Protein AF-0000000087730810 (afdb_homodimer)

Nearest PDB structures (foldseek):
  4mym-assembly1_A-2  TM=6.585E-01  e=8.621E-09  Nocardioides sp. JS614
  1kll-assembly1_A-2  TM=6.904E-01  e=6.284E-07  Streptomyces lavendulae
  3e5d-assembly1_A-2  TM=7.302E-01  e=1.619E-06  Listeria monocytogenes serotype 4b str. F2365
  2a4x-assembly1_B  TM=6.774E-01  e=1.520E-06  Streptomyces caespitosus
  1kmz-assembly1_A  TM=4.015E-01  e=4.169E-06  Streptomyces lavendulae

Structure (mmCIF, N/CA/C/O backbone):
data_AF-0000000087730810-model_v1
#
loop_
_entity.id
_entity.type
_entity.pdbx_description
1 polymer 'VOC domain-containing protein'
#
loop_
_atom_site.group_PDB
_atom_site.id
_atom_site.type_symbol
_atom_site.label_atom_id
_atom_site.label_alt_id
_atom_site.label_comp_id
_atom_site.label_asym_id
_atom_site.label_entity_id
_atom_site.label_seq_id
_atom_site.pdbx_PDB_ins_code
_atom_site.Cartn_x
_atom_site.Cartn_y
_atom_site.Cartn_z
_atom_site.occupancy
_atom_site.B_iso_or_equiv
_atom_site.auth_seq_id
_atom_site.auth_comp_id
_atom_site.auth_asym_id
_atom_site.auth_atom_id
_atom_site.pdbx_PDB_model_num
ATOM 1 N N . MET A 1 1 ? 0.773 16.766 21.594 1 48.16 1 MET A N 1
ATOM 2 C CA . MET A 1 1 ? 0 15.562 21.312 1 48.16 1 MET A CA 1
ATOM 3 C C . MET A 1 1 ? 0.519 14.859 20.062 1 48.16 1 MET A C 1
ATOM 5 O O . MET A 1 1 ? 1.065 15.508 19.172 1 48.16 1 MET A O 1
ATOM 9 N N . ALA A 1 2 ? 0.623 13.555 20.141 1 61.09 2 ALA A N 1
ATOM 10 C CA . ALA A 1 2 ? 1.16 12.852 18.969 1 61.09 2 ALA A CA 1
ATOM 11 C C . ALA A 1 2 ? 0.31 13.109 17.734 1 61.09 2 ALA A C 1
ATOM 13 O O . ALA A 1 2 ? -0.906 13.281 17.828 1 61.09 2 ALA A O 1
ATOM 14 N N . ALA A 1 3 ? 0.982 13.297 16.609 1 82.75 3 ALA A N 1
ATOM 15 C CA . ALA A 1 3 ? 0.266 13.523 15.359 1 82.75 3 ALA A CA 1
ATOM 16 C C . ALA A 1 3 ? -0.73 12.398 15.086 1 82.75 3 ALA A C 1
ATOM 18 O O . ALA A 1 3 ? -0.439 11.227 15.344 1 82.75 3 ALA A O 1
ATOM 19 N N . PRO A 1 4 ? -1.957 12.742 14.828 1 91.56 4 PRO A N 1
ATOM 20 C CA . PRO A 1 4 ? -3 11.742 14.57 1 91.56 4 PRO A CA 1
ATOM 21 C C . PRO A 1 4 ? -2.51 10.586 13.711 1 91.56 4 PRO A C 1
ATOM 23 O O . PRO A 1 4 ? -2.928 9.445 13.906 1 91.56 4 PRO A O 1
ATOM 26 N N . ILE A 1 5 ? -1.555 10.844 12.891 1 96.31 5 ILE A N 1
ATOM 27 C CA . ILE A 1 5 ? -1.086 9.836 11.945 1 96.31 5 ILE A CA 1
ATOM 28 C C . ILE A 1 5 ? -0.312 8.75 12.695 1 96.31 5 ILE A C 1
ATOM 30 O O . ILE A 1 5 ? -0.162 7.633 12.203 1 96.31 5 ILE A O 1
ATOM 34 N N . GLY A 1 6 ? 0.117 9.023 13.883 1 95 6 GLY A N 1
ATOM 35 C CA . GLY A 1 6 ? 0.803 8.039 14.711 1 95 6 GLY A CA 1
ATOM 36 C C . GLY A 1 6 ? -0.078 6.871 15.102 1 95 6 GLY A C 1
ATOM 37 O O . GLY A 1 6 ? 0.42 5.832 15.539 1 95 6 GLY A O 1
ATOM 38 N N . SER A 1 7 ? -1.352 6.977 14.969 1 94.88 7 SER A N 1
ATOM 39 C CA . SER A 1 7 ? -2.293 5.918 15.328 1 94.88 7 SER A CA 1
ATOM 40 C C . SER A 1 7 ? -2.506 4.949 14.172 1 94.88 7 SER A C 1
ATOM 42 O O . SER A 1 7 ? -3.291 4.004 14.281 1 94.88 7 SER A O 1
ATOM 44 N N . ALA A 1 8 ? -1.841 5.195 12.992 1 97 8 ALA A N 1
ATOM 45 C CA . ALA A 1 8 ? -2.014 4.324 11.836 1 97 8 ALA A CA 1
ATOM 46 C C . ALA A 1 8 ? -1.694 2.873 12.188 1 97 8 ALA A C 1
ATOM 48 O O . ALA A 1 8 ? -0.671 2.59 12.812 1 97 8 ALA A O 1
ATOM 49 N N . TRP A 1 9 ? -2.584 1.964 11.68 1 96.12 9 TRP A N 1
ATOM 50 C CA . TRP A 1 9 ? -2.348 0.576 12.062 1 96.12 9 TRP A CA 1
ATOM 51 C C . TRP A 1 9 ? -2.465 -0.348 10.852 1 96.12 9 TRP A C 1
ATOM 53 O O . TRP A 1 9 ? -2.227 -1.554 10.961 1 96.12 9 TRP A O 1
ATOM 63 N N . LYS A 1 10 ? -2.812 0.235 9.742 1 97 10 LYS A N 1
ATOM 64 C CA . LYS A 1 10 ? -2.908 -0.546 8.516 1 97 10 LYS A CA 1
ATOM 65 C C . LYS A 1 10 ? -2.822 0.354 7.285 1 97 10 LYS A C 1
ATOM 67 O O . LYS A 1 10 ? -3.35 1.469 7.285 1 97 10 LYS A O 1
ATOM 72 N N . ILE A 1 11 ? -2.18 -0.119 6.242 1 98.75 11 ILE A N 1
ATOM 73 C CA . ILE A 1 11 ? -2.225 0.535 4.938 1 98.75 11 ILE A CA 1
ATOM 74 C C . ILE A 1 11 ? -2.664 -0.466 3.873 1 98.75 11 ILE A C 1
ATOM 76 O O . ILE A 1 11 ? -2.264 -1.632 3.906 1 98.75 11 ILE A O 1
ATOM 80 N N . ILE A 1 12 ? -3.494 -0.023 2.953 1 98.88 12 ILE A N 1
ATOM 81 C CA . ILE A 1 12 ? -4.027 -0.856 1.879 1 98.88 12 ILE A CA 1
ATOM 82 C C . ILE A 1 12 ? -3.879 -0.132 0.543 1 98.88 12 ILE A C 1
ATOM 84 O O . ILE A 1 12 ? -4.648 0.783 0.238 1 98.88 12 ILE A O 1
ATOM 88 N N . PRO A 1 13 ? -2.881 -0.503 -0.252 1 98.94 13 PRO A N 1
ATOM 89 C CA . PRO A 1 13 ? -2.84 0.088 -1.592 1 98.94 13 PRO A CA 1
ATOM 90 C C . PRO A 1 13 ? -4.074 -0.251 -2.424 1 98.94 13 PRO A C 1
ATOM 92 O O . PRO A 1 13 ? -4.688 -1.305 -2.227 1 98.94 13 PRO A O 1
ATOM 95 N N . THR A 1 14 ? -4.383 0.676 -3.34 1 98.75 14 THR A N 1
ATOM 96 C CA . THR A 1 14 ? -5.465 0.419 -4.281 1 98.75 14 THR A CA 1
ATOM 97 C C . THR A 1 14 ? -4.926 0.276 -5.703 1 98.75 14 THR A C 1
ATOM 99 O O . THR A 1 14 ? -4.078 1.062 -6.133 1 98.75 14 THR A O 1
ATOM 102 N N . PHE A 1 15 ? -5.375 -0.711 -6.379 1 98.62 15 PHE A N 1
ATOM 103 C CA . PHE A 1 15 ? -5.027 -0.976 -7.77 1 98.62 15 PHE A CA 1
ATOM 104 C C . PHE A 1 15 ? -6.266 -0.926 -8.656 1 98.62 15 PHE A C 1
ATOM 106 O O . PHE A 1 15 ? -7.379 -1.185 -8.195 1 98.62 15 PHE A O 1
ATOM 113 N N . GLU A 1 16 ? -6.035 -0.594 -9.891 1 97.81 16 GLU A N 1
ATOM 114 C CA . GLU A 1 16 ? -7.105 -0.706 -10.883 1 97.81 16 GLU A CA 1
ATOM 115 C C . GLU A 1 16 ? -7.07 -2.062 -11.578 1 97.81 16 GLU A C 1
ATOM 117 O O . GLU A 1 16 ? -6.012 -2.688 -11.68 1 97.81 16 GLU A O 1
ATOM 122 N N . SER A 1 17 ? -8.195 -2.436 -11.961 1 97.44 17 SER A N 1
ATOM 123 C CA . SER A 1 17 ? -8.383 -3.707 -12.656 1 97.44 17 SER A CA 1
ATOM 124 C C . SER A 1 17 ? -9.391 -3.576 -13.789 1 97.44 17 SER A C 1
ATOM 126 O O . SER A 1 17 ? -10.422 -2.918 -13.633 1 97.44 17 SER A O 1
ATOM 128 N N . GLN A 1 18 ? -9.086 -4.203 -14.93 1 96.5 18 GLN A N 1
ATOM 129 C CA . GLN A 1 18 ? -10.039 -4.234 -16.031 1 96.5 18 GLN A CA 1
ATOM 130 C C . GLN A 1 18 ? -11.094 -5.316 -15.812 1 96.5 18 GLN A C 1
ATOM 132 O O . GLN A 1 18 ? -12.211 -5.211 -16.328 1 96.5 18 GLN A O 1
ATOM 137 N N . SER A 1 19 ? -10.727 -6.359 -15.133 1 96.75 19 SER A N 1
ATOM 138 C CA . SER A 1 19 ? -11.594 -7.488 -14.812 1 96.75 19 SER A CA 1
ATOM 139 C C . SER A 1 19 ? -11.312 -8.023 -13.414 1 96.75 19 SER A C 1
ATOM 141 O O . SER A 1 19 ? -10.297 -8.688 -13.188 1 96.75 19 SER A O 1
ATOM 143 N N . ILE A 1 20 ? -12.219 -7.836 -12.547 1 98.31 20 ILE A N 1
ATOM 144 C CA . ILE A 1 20 ? -12.039 -8.266 -11.164 1 98.31 20 ILE A CA 1
ATOM 145 C C . ILE A 1 20 ? -11.969 -9.797 -11.109 1 98.31 20 ILE A C 1
ATOM 147 O O . ILE A 1 20 ? -11.227 -10.352 -10.297 1 98.31 20 ILE A O 1
ATOM 151 N N . GLN A 1 21 ? -12.656 -10.406 -11.992 1 98.19 21 GLN A N 1
ATOM 152 C CA . GLN A 1 21 ? -12.602 -11.867 -12.055 1 98.19 21 GLN A CA 1
ATOM 153 C C . GLN A 1 21 ? -11.188 -12.344 -12.375 1 98.19 21 GLN A C 1
ATOM 155 O O . GLN A 1 21 ? -10.672 -13.258 -11.719 1 98.19 21 GLN A O 1
ATOM 160 N N . LYS A 1 22 ? -10.562 -11.758 -13.305 1 98.12 22 LYS A N 1
ATOM 161 C CA . LYS A 1 22 ? -9.203 -12.133 -13.68 1 98.12 22 LYS A CA 1
ATOM 162 C C . LYS A 1 22 ? -8.219 -11.781 -12.57 1 98.12 22 LYS A C 1
ATOM 164 O O . LYS A 1 22 ? -7.227 -12.492 -12.367 1 98.12 22 LYS A O 1
ATOM 169 N N . THR A 1 23 ? -8.539 -10.695 -11.914 1 98.62 23 THR A N 1
ATOM 170 C CA . THR A 1 23 ? -7.723 -10.312 -10.758 1 98.62 23 THR A CA 1
ATOM 171 C C . THR A 1 23 ? -7.777 -11.398 -9.68 1 98.62 23 THR A C 1
ATOM 173 O O . THR A 1 23 ? -6.738 -11.805 -9.156 1 98.62 23 THR A O 1
ATOM 176 N N . ILE A 1 24 ? -8.906 -11.883 -9.43 1 98.62 24 ILE A N 1
ATOM 177 C CA . ILE A 1 24 ? -9.086 -12.922 -8.414 1 98.62 24 ILE A CA 1
ATOM 178 C C . ILE A 1 24 ? -8.375 -14.195 -8.852 1 98.62 24 ILE A C 1
ATOM 180 O O . ILE A 1 24 ? -7.695 -14.852 -8.055 1 98.62 24 ILE A O 1
ATOM 184 N N . GLU A 1 25 ? -8.43 -14.562 -10.102 1 98.5 25 GLU A N 1
ATOM 185 C CA . GLU A 1 25 ? -7.73 -15.727 -10.633 1 98.5 25 GLU A CA 1
ATOM 186 C C . GLU A 1 25 ? -6.223 -15.602 -10.438 1 98.5 25 GLU A C 1
ATOM 188 O O . GLU A 1 25 ? -5.559 -16.578 -10.062 1 98.5 25 GLU A O 1
ATOM 193 N N . PHE A 1 26 ? -5.707 -14.477 -10.633 1 98.69 26 PHE A N 1
ATOM 194 C CA . PHE A 1 26 ? -4.266 -14.258 -10.539 1 98.69 26 PHE A CA 1
ATOM 195 C C . PHE A 1 26 ? -3.818 -14.234 -9.078 1 98.69 26 PHE A C 1
ATOM 197 O O . PHE A 1 26 ? -2.877 -14.938 -8.703 1 98.69 26 PHE A O 1
ATOM 204 N N . TYR A 1 27 ? -4.473 -13.477 -8.258 1 98.69 27 TYR A N 1
ATOM 205 C CA . TYR A 1 27 ? -3.994 -13.219 -6.898 1 98.69 27 TYR A CA 1
ATOM 206 C C . TYR A 1 27 ? -4.406 -14.344 -5.957 1 98.69 27 TYR A C 1
ATOM 208 O O . TYR A 1 27 ? -3.637 -14.734 -5.078 1 98.69 27 TYR A O 1
ATOM 216 N N . VAL A 1 28 ? -5.602 -14.883 -6.129 1 98.25 28 VAL A N 1
ATOM 217 C CA . VAL A 1 28 ? -6.094 -15.898 -5.207 1 98.25 28 VAL A CA 1
ATOM 218 C C . VAL A 1 28 ? -5.703 -17.281 -5.711 1 98.25 28 VAL A C 1
ATOM 220 O O . VAL A 1 28 ? -5 -18.031 -5.027 1 98.25 28 VAL A O 1
ATOM 223 N N . ASP A 1 29 ? -6 -17.578 -6.941 1 97.69 29 ASP A N 1
ATOM 224 C CA . ASP A 1 29 ? -5.801 -18.938 -7.445 1 97.69 29 ASP A CA 1
ATOM 225 C C . ASP A 1 29 ? -4.328 -19.203 -7.754 1 97.69 29 ASP A C 1
ATOM 227 O O . ASP A 1 29 ? -3.814 -20.297 -7.488 1 97.69 29 ASP A O 1
ATOM 231 N N . PHE A 1 30 ? -3.662 -18.234 -8.273 1 97.88 30 PHE A N 1
ATOM 232 C CA . PHE A 1 30 ? -2.285 -18.438 -8.703 1 97.88 30 PHE A CA 1
ATOM 233 C C . PHE A 1 30 ? -1.309 -18.078 -7.594 1 97.88 30 PHE A C 1
ATOM 235 O O . PHE A 1 30 ? -0.518 -18.906 -7.156 1 97.88 30 PHE A O 1
ATOM 242 N N . LEU A 1 31 ? -1.396 -16.875 -7.02 1 98.06 31 LEU A N 1
ATOM 243 C CA . LEU A 1 31 ? -0.395 -16.406 -6.066 1 98.06 31 LEU A CA 1
ATOM 244 C C . LEU A 1 31 ? -0.704 -16.922 -4.664 1 98.06 31 LEU A C 1
ATOM 246 O O . LEU A 1 31 ? 0.173 -16.938 -3.795 1 98.06 31 LEU A O 1
ATOM 250 N N . GLY A 1 32 ? -1.985 -17.172 -4.387 1 97.94 32 GLY A N 1
ATOM 251 C CA . GLY A 1 32 ? -2.318 -17.797 -3.119 1 97.94 32 GLY A CA 1
ATOM 252 C C . GLY A 1 32 ? -2.85 -16.828 -2.088 1 97.94 32 GLY A C 1
ATOM 253 O O . GLY A 1 32 ? -2.98 -17.156 -0.91 1 97.94 32 GLY A O 1
ATOM 254 N N . PHE A 1 33 ? -3.164 -15.594 -2.484 1 98.56 33 PHE A N 1
ATOM 255 C CA . PHE A 1 33 ? -3.824 -14.664 -1.573 1 98.56 33 PHE A CA 1
ATOM 256 C C . PHE A 1 33 ? -5.188 -15.203 -1.148 1 98.56 33 PHE A C 1
ATOM 258 O O . PHE A 1 33 ? -5.746 -16.078 -1.806 1 98.56 33 PHE A O 1
ATOM 265 N N . GLU A 1 34 ? -5.691 -14.656 -0.052 1 98.19 34 GLU A N 1
ATOM 266 C CA . GLU A 1 34 ? -7.066 -14.906 0.368 1 98.19 34 GLU A CA 1
ATOM 267 C C . GLU A 1 34 ? -8.008 -13.812 -0.141 1 98.19 34 GLU A C 1
ATOM 269 O O . GLU A 1 34 ? -7.625 -12.641 -0.206 1 98.19 34 GLU A O 1
ATOM 274 N N . LEU A 1 35 ? -9.18 -14.219 -0.453 1 98.19 35 LEU A N 1
ATOM 275 C CA . LEU A 1 35 ? -10.211 -13.266 -0.866 1 98.19 35 LEU A CA 1
ATOM 276 C C . LEU A 1 35 ? -10.906 -12.664 0.346 1 98.19 35 LEU A C 1
ATOM 278 O O . LEU A 1 35 ? -11.484 -13.391 1.158 1 98.19 35 LEU A O 1
ATOM 282 N N . GLY A 1 36 ? -10.812 -11.398 0.475 1 97.62 36 GLY A N 1
ATOM 283 C CA . GLY A 1 36 ? -11.5 -10.719 1.563 1 97.62 36 GLY A CA 1
ATOM 284 C C . GLY A 1 36 ? -12.961 -10.461 1.277 1 97.62 36 GLY A C 1
ATOM 285 O O . GLY A 1 36 ? -13.812 -10.633 2.156 1 97.62 36 GLY A O 1
ATOM 286 N N . GLY A 1 37 ? -13.211 -9.969 -0.016 1 97.19 37 GLY A N 1
ATOM 287 C CA . GLY A 1 37 ? -14.578 -9.695 -0.435 1 97.19 37 GLY A CA 1
ATOM 288 C C . GLY A 1 37 ? -14.672 -9.141 -1.842 1 97.19 37 GLY A C 1
ATOM 289 O O . GLY A 1 37 ? -13.656 -8.82 -2.457 1 97.19 37 GLY A O 1
ATOM 290 N N . VAL A 1 38 ? -15.953 -9.148 -2.283 1 98.12 38 VAL A N 1
ATOM 291 C CA . VAL A 1 38 ? -16.234 -8.602 -3.605 1 98.12 38 VAL A CA 1
ATOM 292 C C . VAL A 1 38 ? -17.453 -7.68 -3.533 1 98.12 38 VAL A C 1
ATOM 294 O O . VAL A 1 38 ? -18.203 -7.707 -2.555 1 98.12 38 VAL A O 1
ATOM 297 N N . LYS A 1 39 ? -17.438 -6.875 -4.512 1 97.44 39 LYS A N 1
ATOM 298 C CA . LYS A 1 39 ? -18.656 -6.094 -4.723 1 97.44 39 LYS A CA 1
ATOM 299 C C . LYS A 1 39 ? -19.141 -6.219 -6.164 1 97.44 39 LYS A C 1
ATOM 301 O O . LYS A 1 39 ? -18.344 -6.145 -7.105 1 97.44 39 LYS A O 1
ATOM 306 N N . PRO A 1 40 ? -20.406 -6.359 -6.426 1 97.06 40 PRO A N 1
ATOM 307 C CA . PRO A 1 40 ? -21.438 -6.688 -5.434 1 97.06 40 PRO A CA 1
ATOM 308 C C . PRO A 1 40 ? -21.266 -8.086 -4.844 1 97.06 40 PRO A C 1
ATOM 310 O O . PRO A 1 40 ? -20.797 -8.992 -5.535 1 97.06 40 PRO A O 1
ATOM 313 N N . GLU A 1 41 ? -21.625 -8.289 -3.611 1 94.5 41 GLU A N 1
ATOM 314 C CA . GLU A 1 41 ? -21.391 -9.531 -2.877 1 94.5 41 GLU A CA 1
ATOM 315 C C . GLU A 1 41 ? -22.172 -10.688 -3.494 1 94.5 41 GLU A C 1
ATOM 317 O O . GLU A 1 41 ? -21.688 -11.812 -3.561 1 94.5 41 GLU A O 1
ATOM 322 N N . ASP A 1 42 ? -23.312 -10.461 -4.078 1 92.06 42 ASP A N 1
ATOM 323 C CA . ASP A 1 42 ? -24.172 -11.523 -4.582 1 92.06 42 ASP A CA 1
ATOM 324 C C . ASP A 1 42 ? -24.234 -11.5 -6.109 1 92.06 42 ASP A C 1
ATOM 326 O O . ASP A 1 42 ? -25.125 -12.109 -6.707 1 92.06 42 ASP A O 1
ATOM 330 N N . GLY A 1 43 ? -23.297 -10.859 -6.645 1 92.25 43 GLY A N 1
ATOM 331 C CA . GLY A 1 43 ? -23.328 -10.742 -8.094 1 92.25 43 GLY A CA 1
ATOM 332 C C . GLY A 1 43 ? -22.562 -11.844 -8.797 1 92.25 43 GLY A C 1
ATOM 333 O O . GLY A 1 43 ? -21.781 -12.562 -8.172 1 92.25 43 GLY A O 1
ATOM 334 N N . HIS A 1 44 ? -22.906 -11.938 -10.086 1 96.25 44 HIS A N 1
ATOM 335 C CA . HIS A 1 44 ? -22.062 -12.773 -10.938 1 96.25 44 HIS A CA 1
ATOM 336 C C . HIS A 1 44 ? -20.656 -12.203 -11.055 1 96.25 44 HIS A C 1
ATOM 338 O O . HIS A 1 44 ? -20.484 -10.984 -11.125 1 96.25 44 HIS A O 1
ATOM 344 N N . PRO A 1 45 ? -19.641 -13 -11.141 1 95.44 45 PRO A N 1
ATOM 345 C CA . PRO A 1 45 ? -18.25 -12.523 -11.188 1 95.44 45 PRO A CA 1
ATOM 346 C C . PRO A 1 45 ? -18.031 -11.492 -12.297 1 95.44 45 PRO A C 1
ATOM 348 O O . PRO A 1 45 ? -17.188 -10.602 -12.148 1 95.44 45 PRO A O 1
ATOM 351 N N . SER A 1 46 ? -18.719 -11.656 -13.312 1 94.25 46 SER A N 1
ATOM 352 C CA . SER A 1 46 ? -18.562 -10.727 -14.422 1 94.25 46 SER A CA 1
ATOM 353 C C . SER A 1 46 ? -19.031 -9.32 -14.031 1 94.25 46 SER A C 1
ATOM 355 O O . SER A 1 46 ? -18.734 -8.352 -14.734 1 94.25 46 SER A O 1
ATOM 357 N N . GLU A 1 47 ? -19.688 -9.219 -12.891 1 95.56 47 GLU A N 1
ATOM 358 C CA . GLU A 1 47 ? -20.266 -7.945 -12.477 1 95.56 47 GLU A CA 1
ATOM 359 C C . GLU A 1 47 ? -19.438 -7.293 -11.375 1 95.56 47 GLU A C 1
ATOM 361 O O . GLU A 1 47 ? -19.734 -6.176 -10.945 1 95.56 47 GLU A O 1
ATOM 366 N N . TYR A 1 48 ? -18.453 -8.031 -10.969 1 97.75 48 TYR A N 1
ATOM 367 C CA . TYR A 1 48 ? -17.672 -7.504 -9.859 1 97.75 48 TYR A CA 1
ATOM 368 C C . TYR A 1 48 ? -17 -6.188 -10.25 1 97.75 48 TYR A C 1
ATOM 370 O O . TYR A 1 48 ? -16.453 -6.059 -11.344 1 97.75 48 TYR A O 1
ATOM 378 N N . THR A 1 49 ? -17.047 -5.238 -9.328 1 97.31 49 THR A N 1
ATOM 379 C CA . THR A 1 49 ? -16.406 -3.943 -9.539 1 97.31 49 THR A CA 1
ATOM 380 C C . THR A 1 49 ? -15.305 -3.707 -8.508 1 97.31 49 THR A C 1
ATOM 382 O O . THR A 1 49 ? -14.578 -2.713 -8.586 1 97.31 49 THR A O 1
ATOM 385 N N . PHE A 1 50 ? -15.227 -4.609 -7.633 1 98.25 50 PHE A N 1
ATOM 386 C CA . PHE A 1 50 ? -14.266 -4.484 -6.543 1 98.25 50 PHE A CA 1
ATOM 387 C C . PHE A 1 50 ? -13.922 -5.852 -5.969 1 98.25 50 PHE A C 1
ATOM 389 O O . PHE A 1 50 ? -14.781 -6.727 -5.867 1 98.25 50 PHE A O 1
ATOM 396 N N . CYS A 1 51 ? -12.672 -6.016 -5.52 1 98.62 51 CYS A N 1
ATOM 397 C CA . CYS A 1 51 ? -12.32 -7.098 -4.605 1 98.62 51 CYS A CA 1
ATOM 398 C C . CYS A 1 51 ? -11.203 -6.676 -3.66 1 98.62 51 CYS A C 1
ATOM 400 O O . CYS A 1 51 ? -10.445 -5.754 -3.965 1 98.62 51 CYS A O 1
ATOM 402 N N . SER A 1 52 ? -11.219 -7.297 -2.531 1 98.69 52 SER A N 1
ATOM 403 C CA . SER A 1 52 ? -10.117 -7.234 -1.581 1 98.69 52 SER A CA 1
ATOM 404 C C . SER A 1 52 ? -9.398 -8.57 -1.479 1 98.69 52 SER A C 1
ATOM 406 O O . SER A 1 52 ? -10.039 -9.617 -1.37 1 98.69 52 SER A O 1
ATOM 408 N N . VAL A 1 53 ? -8.047 -8.562 -1.588 1 98.81 53 VAL A N 1
ATOM 409 C CA . VAL A 1 53 ? -7.25 -9.758 -1.354 1 98.81 53 VAL A CA 1
ATOM 410 C C . VAL A 1 53 ? -6.23 -9.492 -0.247 1 98.81 53 VAL A C 1
ATOM 412 O O . VAL A 1 53 ? -5.793 -8.359 -0.059 1 98.81 53 VAL A O 1
ATOM 415 N N . PHE A 1 54 ? -5.895 -10.547 0.531 1 98.5 54 PHE A N 1
ATOM 416 C CA . PHE A 1 54 ? -4.938 -10.32 1.608 1 98.5 54 PHE A CA 1
ATOM 417 C C . PHE A 1 54 ? -4.121 -11.578 1.881 1 98.5 54 PHE A C 1
ATOM 419 O O . PHE A 1 54 ? -4.465 -12.664 1.403 1 98.5 54 PHE A O 1
ATOM 426 N N . ALA A 1 55 ? -2.986 -11.406 2.523 1 97.94 55 ALA A N 1
ATOM 427 C CA . ALA A 1 55 ? -2.082 -12.492 2.908 1 97.94 55 ALA A CA 1
ATOM 428 C C . ALA A 1 55 ? -1.358 -12.164 4.211 1 97.94 55 ALA A C 1
ATOM 430 O O . ALA A 1 55 ? -1.213 -10.992 4.57 1 97.94 55 ALA A O 1
ATOM 431 N N . GLY A 1 56 ? -1.005 -13.211 4.914 1 95.94 56 GLY A N 1
ATOM 432 C CA . GLY A 1 56 ? -0.226 -13.062 6.133 1 95.94 56 GLY A CA 1
ATOM 433 C C . GLY A 1 56 ? -1.084 -12.883 7.371 1 95.94 56 GLY A C 1
ATOM 434 O O . GLY A 1 56 ? -2.293 -12.664 7.27 1 95.94 56 GLY A O 1
ATOM 435 N N . ASP A 1 57 ? -0.433 -12.914 8.523 1 91.94 57 ASP A N 1
ATOM 436 C CA . ASP A 1 57 ? -1.121 -12.727 9.789 1 91.94 57 ASP A CA 1
ATOM 437 C C . ASP A 1 57 ? -1.77 -11.344 9.867 1 91.94 57 ASP A C 1
ATOM 439 O O . ASP A 1 57 ? -1.164 -10.352 9.469 1 91.94 57 ASP A O 1
ATOM 443 N N . ARG A 1 58 ? -3.027 -11.281 10.289 1 91.06 58 ARG A N 1
ATOM 444 C CA . ARG A 1 58 ? -3.805 -10.055 10.438 1 91.06 58 ARG A CA 1
ATOM 445 C C . ARG A 1 58 ? -3.826 -9.258 9.141 1 91.06 58 ARG A C 1
ATOM 447 O O . ARG A 1 58 ? -3.738 -8.031 9.164 1 91.06 58 ARG A O 1
ATOM 454 N N . ALA A 1 59 ? -3.771 -10.016 8 1 95.5 59 ALA A N 1
ATOM 455 C CA . ALA A 1 59 ? -3.805 -9.383 6.684 1 95.5 59 ALA A CA 1
ATOM 456 C C . ALA A 1 59 ? -2.686 -8.352 6.539 1 95.5 59 ALA A C 1
ATOM 458 O O . ALA A 1 59 ? -2.92 -7.23 6.094 1 95.5 59 ALA A O 1
ATOM 459 N N . ALA A 1 60 ? -1.52 -8.727 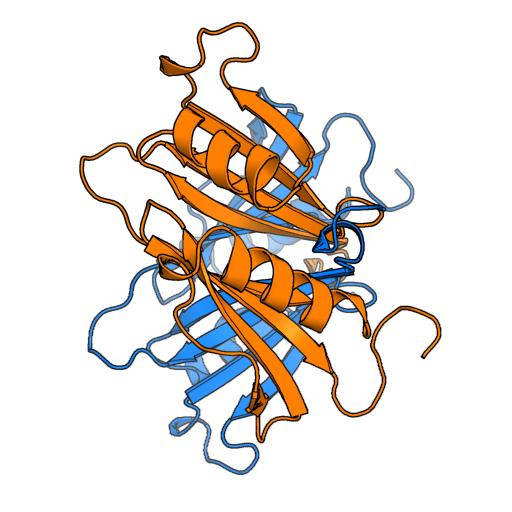6.859 1 96.12 60 ALA A N 1
ATOM 460 C CA . ALA A 1 60 ? -0.364 -7.836 6.848 1 96.12 60 ALA A CA 1
ATOM 461 C C . ALA A 1 60 ? -0.144 -7.242 5.461 1 96.12 60 ALA A C 1
ATOM 463 O O . ALA A 1 60 ? 0.362 -6.125 5.332 1 96.12 60 ALA A O 1
ATOM 464 N N . ALA A 1 61 ? -0.512 -8.031 4.453 1 98.38 61 ALA A N 1
ATOM 465 C CA . ALA A 1 61 ? -0.561 -7.535 3.082 1 98.38 61 ALA A CA 1
ATOM 466 C C . ALA A 1 61 ? -1.983 -7.582 2.531 1 98.38 61 ALA A C 1
ATOM 468 O O . ALA A 1 61 ? -2.57 -8.656 2.4 1 98.38 61 ALA A O 1
ATOM 469 N N . ASN A 1 62 ? -2.512 -6.434 2.293 1 98.81 62 ASN A N 1
ATOM 470 C CA . ASN A 1 62 ? -3.867 -6.273 1.779 1 98.81 62 ASN A CA 1
ATOM 471 C C . ASN A 1 62 ? -3.908 -5.312 0.594 1 98.81 62 ASN A C 1
ATOM 473 O O . ASN A 1 62 ? -3.262 -4.266 0.617 1 98.81 62 ASN A O 1
ATOM 477 N N . ILE A 1 63 ? -4.652 -5.703 -0.46 1 98.94 63 ILE A N 1
ATOM 478 C CA . ILE A 1 63 ? -4.801 -4.852 -1.636 1 98.94 63 ILE A CA 1
ATOM 479 C C . ILE A 1 63 ? -6.277 -4.734 -2.004 1 98.94 63 ILE A C 1
ATOM 481 O O . ILE A 1 63 ? -7 -5.734 -2.021 1 98.94 63 ILE A O 1
ATOM 485 N N . TYR A 1 64 ? -6.691 -3.547 -2.273 1 98.94 64 TYR A N 1
ATOM 486 C CA . TYR A 1 64 ? -8 -3.301 -2.869 1 98.94 64 TYR A CA 1
ATOM 487 C C . TYR A 1 64 ? -7.887 -3.123 -4.379 1 98.94 64 TYR A C 1
ATOM 489 O O . TYR A 1 64 ? -7.051 -2.352 -4.859 1 98.94 64 TYR A O 1
ATOM 497 N N . PHE A 1 65 ? -8.766 -3.812 -5.074 1 98.69 65 PHE A N 1
ATOM 498 C CA . PHE A 1 65 ? -8.852 -3.641 -6.52 1 98.69 65 PHE A CA 1
ATOM 499 C C . PHE A 1 65 ? -10.195 -3.02 -6.906 1 98.69 65 PHE A C 1
ATOM 501 O O . PHE A 1 65 ? -11.25 -3.496 -6.488 1 98.69 65 PHE A O 1
ATOM 508 N N . PHE A 1 66 ? -10.109 -2 -7.727 1 98.12 66 PHE A N 1
ATOM 509 C CA . PHE A 1 66 ? -11.289 -1.349 -8.273 1 98.12 66 PHE A CA 1
ATOM 510 C C . PHE A 1 66 ? -11.336 -1.496 -9.789 1 98.12 66 PHE A C 1
ATOM 512 O O . PHE A 1 66 ? -10.328 -1.3 -10.469 1 98.12 66 PHE A O 1
ATOM 519 N N . LYS A 1 67 ? -12.477 -1.808 -10.242 1 97.19 67 LYS A N 1
ATOM 520 C CA . LYS A 1 67 ? -12.648 -1.85 -11.695 1 97.19 67 LYS A CA 1
ATOM 521 C C . LYS A 1 67 ? -12.477 -0.464 -12.312 1 97.19 67 LYS A C 1
ATOM 523 O O . LYS A 1 67 ? -13.055 0.511 -11.828 1 97.19 67 LYS A O 1
ATOM 528 N N . SER A 1 68 ? -11.68 -0.426 -13.336 1 95.31 68 SER A N 1
ATOM 529 C CA . SER A 1 68 ? -11.438 0.847 -14.008 1 95.31 68 SER A CA 1
ATOM 530 C C . SER A 1 68 ? -12.695 1.348 -14.711 1 95.31 68 SER A C 1
ATOM 532 O O . SER A 1 68 ? -13.461 0.556 -15.266 1 95.31 68 SER A O 1
ATOM 534 N N . LYS A 1 69 ? -12.922 2.627 -14.586 1 84.94 69 LYS A N 1
ATOM 535 C CA . LYS A 1 69 ? -14.102 3.23 -15.211 1 84.94 69 LYS A CA 1
ATOM 536 C C . LYS A 1 69 ? -13.898 3.402 -16.719 1 84.94 69 LYS A C 1
ATOM 538 O O . LYS A 1 69 ? -14.867 3.426 -17.484 1 84.94 69 LYS A O 1
ATOM 543 N N . ASP A 1 70 ? -12.703 3.561 -17.125 1 80.69 70 ASP A N 1
ATOM 544 C CA . ASP A 1 70 ? -12.422 3.762 -18.547 1 80.69 70 ASP A CA 1
ATOM 545 C C . ASP A 1 70 ? -11.57 2.625 -19.094 1 80.69 70 ASP A C 1
ATOM 547 O O . ASP A 1 70 ? -11.258 1.669 -18.391 1 80.69 70 ASP A O 1
ATOM 551 N N . ASP A 1 71 ? -11.375 2.58 -20.281 1 77.38 71 ASP A N 1
ATOM 552 C CA . ASP A 1 71 ? -10.656 1.518 -20.969 1 77.38 71 ASP A CA 1
ATOM 553 C C . ASP A 1 71 ? -9.156 1.622 -20.734 1 77.38 71 ASP A C 1
ATOM 555 O O . ASP A 1 71 ? -8.367 0.925 -21.375 1 77.38 71 ASP A O 1
ATOM 559 N N . SER A 1 72 ? -8.898 2.469 -19.719 1 84.94 72 SER A N 1
ATOM 560 C CA . SER A 1 72 ? -7.465 2.582 -19.469 1 84.94 72 SER A CA 1
ATOM 561 C C . SER A 1 72 ? -7.133 2.297 -18.016 1 84.94 72 SER A C 1
ATOM 563 O O . SER A 1 72 ? -7.93 2.588 -17.109 1 84.94 72 SER A O 1
ATOM 565 N N . 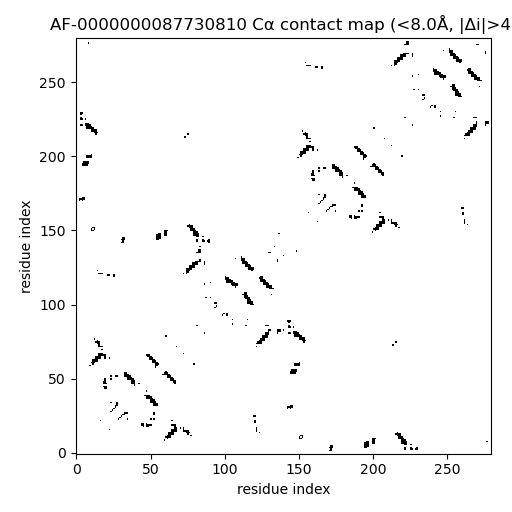ILE A 1 73 ? -6.031 1.553 -17.844 1 88.56 73 ILE A N 1
ATOM 566 C CA . ILE A 1 73 ? -5.527 1.219 -16.516 1 88.56 73 ILE A CA 1
ATOM 567 C C . ILE A 1 73 ? -4.27 2.033 -16.219 1 88.56 73 ILE A C 1
ATOM 569 O O . ILE A 1 73 ? -3.387 2.154 -17.078 1 88.56 73 ILE A O 1
ATOM 573 N N . LYS A 1 74 ? -4.281 2.582 -15.086 1 91.75 74 LYS A N 1
ATOM 574 C CA . LYS A 1 74 ? -3.035 3.115 -14.547 1 91.75 74 LYS A CA 1
ATOM 575 C C . LYS A 1 74 ? -2.387 2.129 -13.578 1 91.75 74 LYS A C 1
ATOM 577 O O . LYS A 1 74 ? -2.82 2 -12.43 1 91.75 74 LYS A O 1
ATOM 582 N N . PRO A 1 75 ? -1.362 1.496 -14.07 1 95.56 75 PRO A N 1
ATOM 583 C CA . PRO A 1 75 ? -0.768 0.466 -13.211 1 95.56 75 PRO A CA 1
ATOM 584 C C . PRO A 1 75 ? -0.199 1.033 -11.914 1 95.56 75 PRO A C 1
ATOM 586 O O . PRO A 1 75 ? 0.357 2.135 -11.906 1 95.56 75 PRO A O 1
ATOM 589 N N . SER A 1 76 ? -0.349 0.299 -10.883 1 97.88 76 SER A N 1
ATOM 590 C CA . SER A 1 76 ? 0.201 0.619 -9.57 1 97.88 76 SER A CA 1
ATOM 591 C C . SER A 1 76 ? 1.265 -0.392 -9.156 1 97.88 76 SER A C 1
ATOM 593 O O . SER A 1 76 ? 1.604 -1.294 -9.922 1 97.88 76 SER A O 1
ATOM 595 N N . SER A 1 77 ? 1.877 -0.154 -7.957 1 98.62 77 SER A N 1
ATOM 596 C CA . SER A 1 77 ? 2.947 -1.04 -7.512 1 98.62 77 SER A CA 1
ATOM 597 C C . SER A 1 77 ? 3.055 -1.056 -5.992 1 98.62 77 SER A C 1
ATOM 599 O O . SER A 1 77 ? 2.682 -0.086 -5.328 1 98.62 77 SER A O 1
ATOM 601 N N . ALA A 1 78 ? 3.557 -2.17 -5.488 1 98.88 78 ALA A N 1
ATOM 602 C CA . ALA A 1 78 ? 3.822 -2.32 -4.062 1 98.88 78 ALA A CA 1
ATOM 603 C C . ALA A 1 78 ? 4.938 -3.334 -3.816 1 98.88 78 ALA A C 1
ATOM 605 O O . ALA A 1 78 ? 5.164 -4.227 -4.637 1 98.88 78 ALA A O 1
ATOM 606 N N . TYR A 1 79 ? 5.594 -3.156 -2.709 1 98.88 79 TYR A N 1
ATOM 607 C CA . TYR A 1 79 ? 6.492 -4.148 -2.129 1 98.88 79 TYR A CA 1
ATOM 608 C C . TYR A 1 79 ? 5.77 -5 -1.093 1 98.88 79 TYR A C 1
ATOM 610 O O . TYR A 1 79 ? 4.961 -4.488 -0.314 1 98.88 79 TYR A O 1
ATOM 618 N N . ILE A 1 80 ? 6.07 -6.266 -1.096 1 98.69 80 ILE A N 1
ATOM 619 C CA . ILE A 1 80 ? 5.543 -7.176 -0.085 1 98.69 80 ILE A CA 1
ATOM 620 C C . ILE A 1 80 ? 6.688 -7.965 0.547 1 98.69 80 ILE A C 1
ATOM 622 O O . ILE A 1 80 ? 7.422 -8.672 -0.149 1 98.69 80 ILE A O 1
ATOM 626 N N . ALA A 1 81 ? 6.793 -7.875 1.842 1 97.69 81 ALA A N 1
ATOM 627 C CA . ALA A 1 81 ? 7.828 -8.602 2.574 1 97.69 81 ALA A CA 1
ATOM 628 C C . ALA A 1 81 ? 7.391 -10.031 2.875 1 97.69 81 ALA A C 1
ATOM 630 O O . ALA A 1 81 ? 6.273 -10.258 3.344 1 97.69 81 ALA A O 1
ATOM 631 N N . LEU A 1 82 ? 8.281 -10.961 2.617 1 96.75 82 LEU A N 1
ATOM 632 C CA . LEU A 1 82 ? 8.016 -12.375 2.891 1 96.75 82 LEU A CA 1
ATOM 633 C C . LEU A 1 82 ? 9.031 -12.93 3.881 1 96.75 82 LEU A C 1
ATOM 635 O O . LEU A 1 82 ? 10.023 -12.266 4.207 1 96.75 82 LEU A O 1
ATOM 639 N N . GLY A 1 83 ? 8.703 -14.078 4.324 1 93.31 83 GLY A N 1
ATOM 640 C CA . GLY A 1 83 ? 9.641 -14.805 5.172 1 93.31 83 GLY A CA 1
ATOM 641 C C . GLY A 1 83 ? 10.922 -15.188 4.457 1 93.31 83 GLY A C 1
ATOM 642 O O . GLY A 1 83 ? 10.945 -15.273 3.229 1 93.31 83 GLY A O 1
ATOM 643 N N . THR A 1 84 ? 11.898 -15.484 5.227 1 90.88 84 THR A N 1
ATOM 644 C CA . THR A 1 84 ? 13.258 -15.727 4.75 1 90.88 84 THR A CA 1
ATOM 645 C C . THR A 1 84 ? 13.281 -16.859 3.736 1 90.88 84 THR A C 1
ATOM 647 O O . THR A 1 84 ? 13.844 -16.719 2.648 1 90.88 84 THR A O 1
ATOM 650 N N . GLU A 1 85 ? 12.609 -17.969 4.016 1 92.06 85 GLU A N 1
ATOM 651 C CA . GLU A 1 85 ? 12.625 -19.125 3.131 1 92.06 85 GLU A CA 1
ATOM 652 C C . GLU A 1 85 ? 11.57 -19 2.033 1 92.06 85 GLU A C 1
ATOM 654 O O . GLU A 1 85 ? 11.766 -19.484 0.92 1 92.06 85 GLU A O 1
ATOM 659 N N . GLN A 1 86 ? 10.562 -18.281 2.367 1 95.19 86 GLN A N 1
ATOM 660 C CA . GLN A 1 86 ? 9.375 -18.281 1.517 1 95.19 86 GLN A CA 1
ATOM 661 C C . GLN A 1 86 ? 9.586 -17.406 0.28 1 95.19 86 GLN A C 1
ATOM 663 O O . GLN A 1 86 ? 8.945 -17.625 -0.752 1 95.19 86 GLN A O 1
ATOM 668 N N . LEU A 1 87 ? 10.547 -16.484 0.383 1 96.62 87 LEU A N 1
ATOM 669 C CA . LEU A 1 87 ? 10.805 -15.648 -0.783 1 96.62 87 LEU A CA 1
ATOM 670 C C . LEU A 1 87 ? 11.281 -16.5 -1.961 1 96.62 87 LEU A C 1
ATOM 672 O O . LEU A 1 87 ? 10.703 -16.438 -3.047 1 96.62 87 LEU A O 1
ATOM 676 N N . ASP A 1 88 ? 12.305 -17.297 -1.748 1 96.62 88 ASP A N 1
ATOM 677 C CA . ASP A 1 88 ? 12.852 -18.109 -2.828 1 96.62 88 ASP A CA 1
ATOM 678 C C . ASP A 1 88 ? 11.883 -19.203 -3.242 1 96.62 88 ASP A C 1
ATOM 680 O O . ASP A 1 88 ? 11.805 -19.562 -4.418 1 96.62 88 ASP A O 1
ATOM 684 N N . MET A 1 89 ? 11.172 -19.688 -2.279 1 97.25 89 MET A N 1
ATOM 685 C CA . MET A 1 89 ? 10.156 -20.688 -2.602 1 97.25 89 MET A CA 1
ATOM 686 C C . MET A 1 89 ? 9.109 -20.125 -3.555 1 97.25 89 MET A C 1
ATOM 688 O O . MET A 1 89 ? 8.727 -20.781 -4.523 1 97.25 89 MET A O 1
ATOM 692 N N . MET A 1 90 ? 8.703 -18.922 -3.277 1 97.88 90 MET A N 1
ATOM 693 C CA . MET A 1 90 ? 7.707 -18.281 -4.129 1 97.88 90 MET A CA 1
ATOM 694 C C . MET A 1 90 ? 8.258 -18.047 -5.527 1 97.88 90 MET A C 1
ATOM 696 O O . MET A 1 90 ? 7.578 -18.297 -6.52 1 97.88 90 MET A O 1
ATOM 700 N N . TYR A 1 91 ? 9.453 -17.562 -5.566 1 98.19 91 TYR A N 1
ATOM 701 C CA . TYR A 1 91 ? 10.07 -17.312 -6.863 1 98.19 91 TYR A CA 1
ATOM 702 C C . TYR A 1 91 ? 10.117 -18.578 -7.699 1 98.19 91 TYR A C 1
ATOM 704 O O . TYR A 1 91 ? 9.727 -18.578 -8.867 1 98.19 91 TYR A O 1
ATOM 712 N N . ASN A 1 92 ? 10.539 -19.625 -7.125 1 97.94 92 ASN A N 1
ATOM 713 C CA . ASN A 1 92 ? 10.672 -20.875 -7.84 1 97.94 92 ASN A CA 1
AT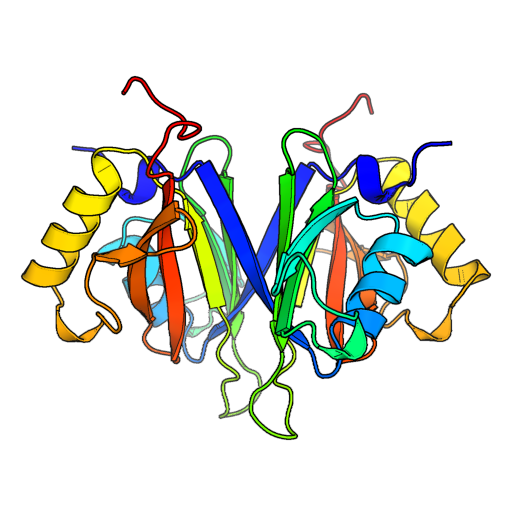OM 714 C C . ASN A 1 92 ? 9.32 -21.406 -8.305 1 97.94 92 ASN A C 1
ATOM 716 O O . ASN A 1 92 ? 9.195 -21.922 -9.422 1 97.94 92 ASN A O 1
ATOM 720 N N . THR A 1 93 ? 8.406 -21.266 -7.477 1 97.12 93 THR A N 1
ATOM 721 C CA . THR A 1 93 ? 7.059 -21.703 -7.82 1 97.12 93 THR A CA 1
ATOM 722 C C . THR A 1 93 ? 6.523 -20.938 -9.016 1 97.12 93 THR A C 1
ATOM 724 O O . THR A 1 93 ? 5.996 -21.516 -9.969 1 97.12 93 THR A O 1
ATOM 727 N N . ILE A 1 94 ? 6.68 -19.641 -8.992 1 97.88 94 ILE A N 1
ATOM 728 C CA . ILE A 1 94 ? 6.184 -18.781 -10.062 1 97.88 94 ILE A CA 1
ATOM 729 C C . ILE A 1 94 ? 6.949 -19.078 -11.352 1 97.88 94 ILE A C 1
ATOM 731 O O . ILE A 1 94 ? 6.355 -19.172 -12.43 1 97.88 94 ILE A O 1
ATOM 735 N N . LYS A 1 95 ? 8.211 -19.188 -11.211 1 97.75 95 LYS A N 1
ATOM 736 C CA . LYS A 1 95 ? 9.055 -19.469 -12.367 1 97.75 95 LYS A CA 1
ATOM 737 C C . LYS A 1 95 ? 8.625 -20.766 -13.062 1 97.75 95 LYS A C 1
ATOM 739 O O . LYS A 1 95 ? 8.609 -20.828 -14.297 1 97.75 95 LYS A O 1
ATOM 744 N N . PHE A 1 96 ? 8.234 -21.688 -12.32 1 96.75 96 PHE A N 1
ATOM 745 C CA . PHE A 1 96 ? 7.82 -22.984 -12.859 1 96.75 96 PHE A CA 1
ATOM 746 C C . PHE A 1 96 ? 6.43 -22.891 -13.469 1 96.75 96 PHE A C 1
ATOM 748 O O . PHE A 1 96 ? 6.188 -23.438 -14.555 1 96.75 96 PHE A O 1
ATOM 755 N N . GLN A 1 97 ? 5.578 -22.219 -12.859 1 96.56 97 GLN A N 1
ATOM 756 C CA . GLN A 1 97 ? 4.172 -22.234 -13.25 1 96.56 97 GLN A CA 1
ATOM 757 C C . GLN A 1 97 ? 3.889 -21.203 -14.328 1 96.56 97 GLN A C 1
ATOM 759 O O . GLN A 1 97 ? 3.098 -21.438 -15.242 1 96.56 97 GLN A O 1
ATOM 764 N N . ARG A 1 98 ? 4.438 -19.984 -14.148 1 97.19 98 ARG A N 1
ATOM 765 C CA . ARG A 1 98 ? 4.137 -18.859 -15.031 1 97.19 98 ARG A CA 1
ATOM 766 C C . ARG A 1 98 ? 5.32 -17.891 -15.117 1 97.19 98 ARG A C 1
ATOM 768 O O . ARG A 1 98 ? 5.234 -16.75 -14.664 1 97.19 98 ARG A O 1
ATOM 775 N N . SER A 1 99 ? 6.281 -18.25 -15.797 1 97 99 SER A N 1
ATOM 776 C CA . SER A 1 99 ? 7.535 -17.516 -15.836 1 97 99 SER A CA 1
ATOM 777 C C . SER A 1 99 ? 7.363 -16.172 -16.547 1 97 99 SER A C 1
ATOM 779 O O . SER A 1 99 ? 8.125 -15.234 -16.312 1 97 99 SER A O 1
ATOM 781 N N . ASN A 1 100 ? 6.391 -16.078 -17.328 1 97.88 100 ASN A N 1
ATOM 782 C CA . ASN A 1 100 ? 6.223 -14.898 -18.172 1 97.88 100 ASN A CA 1
ATOM 783 C C . ASN A 1 100 ? 5.816 -13.68 -17.344 1 97.88 100 ASN A C 1
ATOM 785 O O . ASN A 1 100 ? 5.902 -12.547 -17.828 1 97.88 100 ASN A O 1
ATOM 789 N N . VAL A 1 101 ? 5.363 -13.875 -16.109 1 98.5 101 VAL A N 1
ATOM 790 C CA . VAL A 1 101 ? 4.938 -12.742 -15.289 1 98.5 101 VAL A CA 1
ATOM 791 C C . VAL A 1 101 ? 6.148 -12.125 -14.586 1 98.5 101 VAL A C 1
ATOM 793 O O . VAL A 1 101 ? 6.062 -11.031 -14.031 1 98.5 101 VAL A O 1
ATOM 796 N N . ILE A 1 102 ? 7.281 -12.82 -14.602 1 98.69 102 ILE A N 1
ATOM 797 C CA . ILE A 1 102 ? 8.469 -12.352 -13.898 1 98.69 102 ILE A CA 1
ATOM 798 C C . ILE A 1 102 ? 9.102 -11.195 -14.672 1 98.69 102 ILE A C 1
ATOM 800 O O . ILE A 1 102 ? 9.445 -11.344 -15.844 1 98.69 102 ILE A O 1
ATOM 804 N N . GLN A 1 103 ? 9.211 -10.102 -14.023 1 98.56 103 GLN A N 1
ATOM 805 C CA . GLN A 1 103 ? 9.812 -8.914 -14.617 1 98.56 103 GLN A CA 1
ATOM 806 C C . GLN A 1 103 ? 11.281 -8.781 -14.203 1 98.56 103 GLN A C 1
ATOM 808 O O . GLN A 1 103 ? 12.102 -8.289 -14.977 1 98.56 103 GLN A O 1
ATOM 813 N N . GLU A 1 104 ? 11.578 -9.07 -13 1 98.56 104 GLU A N 1
ATOM 814 C CA . GLU A 1 104 ? 12.93 -9.094 -12.445 1 98.56 104 GLU A CA 1
ATOM 815 C C . GLU A 1 104 ? 13.195 -10.375 -11.672 1 98.56 104 GLU A C 1
ATOM 817 O O . GLU A 1 104 ? 12.453 -10.711 -10.742 1 98.56 104 GLU A O 1
ATOM 822 N N . ALA A 1 105 ? 14.219 -11.047 -12.047 1 98.5 105 ALA A N 1
ATOM 823 C CA . ALA A 1 105 ? 14.586 -12.273 -11.352 1 98.5 105 ALA A CA 1
ATOM 824 C C . ALA A 1 105 ? 15.062 -11.984 -9.93 1 98.5 105 ALA A C 1
ATOM 826 O O . ALA A 1 105 ? 15.438 -10.852 -9.617 1 98.5 105 ALA A O 1
ATOM 827 N N . VAL A 1 106 ? 15.016 -13.039 -9.117 1 98.56 106 VAL A N 1
ATOM 828 C CA . VAL A 1 106 ? 15.414 -12.875 -7.719 1 98.56 106 VAL A CA 1
ATOM 829 C C . VAL A 1 106 ? 16.891 -12.516 -7.637 1 98.56 106 VAL A C 1
ATOM 831 O O . VAL A 1 106 ? 17.719 -13.109 -8.336 1 98.56 106 VAL A O 1
ATOM 834 N N . GLN A 1 107 ? 17.172 -11.508 -6.895 1 98.44 107 GLN A N 1
ATOM 835 C CA . GLN A 1 107 ? 18.547 -11.062 -6.758 1 98.44 107 GLN A CA 1
ATOM 836 C C . GLN A 1 107 ? 18.75 -10.266 -5.469 1 98.44 107 GLN A C 1
ATOM 838 O O . GLN A 1 107 ? 17.781 -9.781 -4.879 1 98.44 107 GLN A O 1
ATOM 843 N N . ASN A 1 108 ? 19.984 -10.188 -5.082 1 97.94 108 ASN A N 1
ATOM 844 C CA . ASN A 1 108 ? 20.375 -9.297 -3.99 1 97.94 108 ASN A CA 1
ATOM 845 C C . ASN A 1 108 ? 20.641 -7.879 -4.484 1 97.94 108 ASN A C 1
ATOM 847 O O . ASN A 1 108 ? 21.344 -7.68 -5.477 1 97.94 108 ASN A O 1
ATOM 851 N N . GLN A 1 109 ? 20.062 -6.949 -3.777 1 97.5 109 GLN A N 1
ATOM 852 C CA . GLN A 1 109 ? 20.219 -5.555 -4.168 1 97.5 109 GLN A CA 1
ATOM 853 C C . GLN A 1 109 ? 21.203 -4.828 -3.25 1 97.5 109 GLN A C 1
ATOM 855 O O . GLN A 1 109 ? 21.328 -5.18 -2.076 1 97.5 109 GLN A O 1
ATOM 860 N N . PRO A 1 110 ? 21.797 -3.793 -3.688 1 94.75 110 PRO A N 1
ATOM 861 C CA . PRO A 1 110 ? 22.797 -3.072 -2.898 1 94.75 110 PRO A CA 1
ATOM 862 C C . PRO A 1 110 ? 22.203 -2.371 -1.682 1 94.75 110 PRO A C 1
ATOM 864 O O . PRO A 1 110 ? 22.922 -1.995 -0.759 1 94.75 110 PRO A O 1
ATOM 867 N N . TRP A 1 111 ? 20.938 -2.207 -1.713 1 93.62 111 TRP A N 1
ATOM 868 C CA . TRP A 1 111 ? 20.312 -1.502 -0.6 1 93.62 111 TRP A CA 1
ATOM 869 C C . TRP A 1 111 ? 19.875 -2.479 0.488 1 93.62 111 TRP A C 1
ATOM 871 O O . TRP A 1 111 ? 19.172 -2.102 1.426 1 93.62 111 TRP A O 1
ATOM 881 N N . GLY A 1 112 ? 20.141 -3.803 0.306 1 94.44 112 GLY A N 1
ATOM 882 C CA . GLY A 1 112 ? 20.016 -4.723 1.424 1 94.44 112 GLY A CA 1
ATOM 883 C C . GLY A 1 112 ? 18.828 -5.656 1.297 1 94.44 112 GLY A C 1
ATOM 884 O O . GLY A 1 112 ? 18.469 -6.352 2.25 1 94.44 112 GLY A O 1
ATOM 885 N N . TYR A 1 113 ? 18.188 -5.719 0.117 1 96.81 113 TYR A N 1
ATOM 886 C CA . TYR A 1 113 ? 17.047 -6.613 -0.092 1 96.81 113 TYR A CA 1
ATOM 887 C C . TYR A 1 113 ? 17.438 -7.77 -1.009 1 96.81 113 TYR A C 1
ATOM 889 O O . TYR A 1 113 ? 18.234 -7.602 -1.926 1 96.81 113 TYR A O 1
ATOM 897 N N . ARG A 1 114 ? 16.969 -8.906 -0.732 1 97.62 114 ARG A N 1
ATOM 898 C CA . ARG A 1 114 ? 16.734 -9.914 -1.766 1 97.62 114 ARG A CA 1
ATOM 899 C C . ARG A 1 114 ? 15.305 -9.82 -2.305 1 97.62 114 ARG A C 1
ATOM 901 O O . ARG A 1 114 ? 14.344 -9.812 -1.533 1 97.62 114 ARG A O 1
ATOM 908 N N . GLN A 1 115 ? 15.219 -9.703 -3.609 1 98.69 115 GLN A N 1
ATOM 909 C CA . GLN A 1 115 ? 13.883 -9.383 -4.105 1 98.69 115 GLN A CA 1
ATOM 910 C C . GLN A 1 115 ? 13.695 -9.875 -5.539 1 98.69 115 GLN A C 1
ATOM 912 O O . GLN A 1 115 ? 14.672 -10.156 -6.238 1 98.69 115 GLN A O 1
ATOM 917 N N . PHE A 1 116 ? 12.477 -9.992 -5.988 1 98.81 116 PHE A N 1
ATOM 918 C CA . PHE A 1 116 ? 12.07 -10.172 -7.379 1 98.81 116 PHE A CA 1
ATOM 919 C C . PHE A 1 116 ? 10.758 -9.461 -7.656 1 98.81 116 PHE A C 1
ATOM 921 O O . PHE A 1 116 ? 10.047 -9.07 -6.727 1 98.81 116 PHE A O 1
ATOM 928 N N . ALA A 1 117 ? 10.461 -9.227 -8.906 1 98.88 117 ALA A N 1
ATOM 929 C CA . ALA A 1 117 ? 9.25 -8.5 -9.266 1 98.88 117 ALA A CA 1
ATOM 930 C C . ALA A 1 117 ? 8.461 -9.242 -10.336 1 98.88 117 ALA A C 1
ATOM 932 O O . ALA A 1 117 ? 9.039 -9.844 -11.242 1 98.88 117 ALA A O 1
ATOM 933 N N . ILE A 1 118 ? 7.16 -9.172 -10.188 1 98.88 118 ILE A N 1
ATOM 934 C CA . ILE A 1 118 ? 6.266 -9.727 -11.195 1 98.88 118 ILE A CA 1
ATOM 935 C C . ILE A 1 118 ? 5.25 -8.672 -11.625 1 98.88 118 ILE A C 1
ATOM 937 O O . ILE A 1 118 ? 5.066 -7.664 -10.945 1 98.88 118 ILE A O 1
ATOM 941 N N . LYS A 1 119 ? 4.613 -8.906 -12.734 1 98.75 119 LYS A N 1
ATOM 942 C CA . LYS A 1 119 ? 3.51 -8.086 -13.227 1 98.75 119 LYS A CA 1
ATOM 943 C C . LYS A 1 119 ? 2.213 -8.883 -13.281 1 98.75 119 LYS A C 1
ATOM 945 O O . LYS A 1 119 ? 2.209 -10.039 -13.719 1 98.75 119 LYS A O 1
ATOM 950 N N . ASP A 1 120 ? 1.179 -8.25 -12.82 1 98.5 120 ASP A N 1
ATOM 951 C CA . ASP A 1 120 ? -0.126 -8.898 -12.922 1 98.5 120 ASP A CA 1
ATOM 952 C C . ASP A 1 120 ? -0.762 -8.633 -14.289 1 98.5 120 ASP A C 1
ATOM 954 O O . ASP A 1 120 ? -0.181 -7.945 -15.125 1 98.5 120 ASP A O 1
ATOM 958 N N . PRO A 1 121 ? -1.914 -9.125 -14.625 1 97.25 121 PRO A N 1
ATOM 959 C CA . PRO A 1 121 ? -2.506 -9.039 -15.961 1 97.25 121 PRO A CA 1
ATOM 960 C C . PRO A 1 121 ? -2.777 -7.598 -16.391 1 97.25 121 PRO A C 1
ATOM 962 O O . PRO A 1 121 ? -2.838 -7.312 -17.594 1 97.25 121 PRO A O 1
ATOM 965 N N . ASP A 1 122 ? -2.918 -6.703 -15.445 1 97.31 122 ASP A N 1
ATOM 966 C CA . ASP A 1 122 ? -3.248 -5.32 -15.773 1 97.31 122 ASP A CA 1
ATOM 967 C C . ASP A 1 122 ? -2.008 -4.43 -15.719 1 97.31 122 ASP A C 1
ATOM 969 O O . ASP A 1 122 ? -2.109 -3.205 -15.812 1 97.31 122 ASP A O 1
ATOM 973 N N . GLY A 1 123 ? -0.882 -5.008 -15.391 1 97.19 123 GLY A N 1
ATOM 974 C CA . GLY A 1 123 ? 0.367 -4.266 -15.445 1 97.19 123 GLY A CA 1
ATOM 975 C C . GLY A 1 123 ? 0.823 -3.762 -14.094 1 97.19 123 GLY A C 1
ATOM 976 O O . GLY A 1 123 ? 1.854 -3.094 -13.984 1 97.19 123 GLY A O 1
ATOM 977 N N . ASN A 1 124 ? 0.071 -4.031 -13.07 1 98.38 124 ASN A N 1
ATOM 978 C CA . ASN A 1 124 ? 0.542 -3.715 -11.719 1 98.38 124 ASN A CA 1
ATOM 979 C C . ASN A 1 124 ? 1.783 -4.523 -11.359 1 98.38 124 ASN A C 1
ATOM 981 O O . ASN A 1 124 ? 1.894 -5.695 -11.727 1 98.38 124 ASN A O 1
ATOM 985 N N . THR A 1 125 ? 2.654 -3.896 -10.609 1 98.69 125 THR A N 1
ATOM 986 C CA . THR A 1 125 ? 3.9 -4.562 -10.25 1 98.69 125 THR A CA 1
ATOM 987 C C . THR A 1 125 ? 3.92 -4.918 -8.766 1 98.69 125 THR A C 1
ATOM 989 O O . THR A 1 125 ? 3.627 -4.074 -7.918 1 98.69 125 THR A O 1
ATOM 992 N N . LEU A 1 126 ? 4.219 -6.137 -8.453 1 98.88 126 LEU A N 1
ATOM 993 C CA . LEU A 1 126 ? 4.523 -6.586 -7.094 1 98.88 126 LEU A CA 1
ATOM 994 C C . LEU A 1 126 ? 6 -6.934 -6.953 1 98.88 126 LEU A C 1
ATOM 996 O O . LEU A 1 126 ? 6.531 -7.738 -7.723 1 98.88 126 LEU A O 1
ATOM 1000 N N . THR A 1 127 ? 6.637 -6.332 -6.051 1 98.94 127 THR A N 1
ATOM 1001 C CA . THR A 1 127 ? 7.992 -6.703 -5.668 1 98.94 127 THR A CA 1
ATOM 1002 C C . THR A 1 127 ? 7.996 -7.438 -4.332 1 98.94 127 THR A C 1
ATOM 1004 O O . THR A 1 127 ? 7.637 -6.863 -3.301 1 98.94 127 THR A O 1
ATOM 1007 N N . PHE A 1 128 ? 8.344 -8.688 -4.41 1 98.75 128 PHE A N 1
ATOM 1008 C CA . PHE A 1 128 ? 8.5 -9.469 -3.189 1 98.75 128 PHE A CA 1
ATOM 1009 C C . PHE A 1 128 ? 9.93 -9.383 -2.674 1 98.75 128 PHE A C 1
ATOM 1011 O O . PHE A 1 128 ? 10.883 -9.469 -3.451 1 98.75 128 PHE A O 1
ATOM 1018 N N . PHE A 1 129 ? 10.031 -9.242 -1.295 1 98.31 129 PHE A N 1
ATOM 1019 C CA . PHE A 1 129 ? 11.398 -9.047 -0.817 1 98.31 129 PHE A CA 1
ATOM 1020 C C . PHE A 1 129 ? 11.555 -9.57 0.608 1 98.31 129 PHE A C 1
ATOM 1022 O O . PHE A 1 129 ? 10.555 -9.852 1.281 1 98.31 129 PHE A O 1
ATOM 1029 N N . LYS A 1 130 ? 12.789 -9.719 1.018 1 97.12 130 LYS A N 1
ATOM 1030 C CA . LYS A 1 130 ? 13.227 -9.898 2.398 1 97.12 130 LYS A CA 1
ATOM 1031 C C . LYS A 1 130 ? 14.523 -9.133 2.668 1 97.12 130 LYS A C 1
ATOM 1033 O O . LYS A 1 130 ? 15.266 -8.805 1.737 1 97.12 130 LYS A O 1
ATOM 1038 N N . PHE A 1 131 ? 14.719 -8.852 3.922 1 95.75 131 PHE A N 1
ATOM 1039 C CA . PHE A 1 131 ? 15.984 -8.227 4.297 1 95.75 131 PHE A CA 1
ATOM 1040 C C . PHE A 1 131 ? 17.125 -9.242 4.246 1 95.75 131 PHE A C 1
ATOM 1042 O O . PHE A 1 131 ? 16.953 -10.391 4.664 1 95.75 131 PHE A O 1
ATOM 1049 N N . LEU A 1 132 ? 18.266 -8.805 3.729 1 94 132 LEU A N 1
ATOM 1050 C CA . LEU A 1 132 ? 19.453 -9.664 3.66 1 94 132 LEU A CA 1
ATOM 1051 C C . LEU A 1 132 ? 20.062 -9.867 5.043 1 94 132 LEU A C 1
ATOM 1053 O O . LEU A 1 132 ? 20.547 -10.945 5.359 1 94 132 LEU A O 1
ATOM 1057 N N . GLU A 1 133 ? 20.141 -8.797 5.754 1 85.06 133 GLU A N 1
ATOM 1058 C CA . GLU A 1 133 ? 20.797 -8.852 7.055 1 85.06 133 GLU A CA 1
ATOM 1059 C C . GLU A 1 133 ? 19.781 -8.742 8.188 1 85.06 133 GLU A C 1
ATOM 1061 O O . GLU A 1 133 ? 19.641 -7.68 8.797 1 85.06 133 GLU A O 1
ATOM 1066 N N . GLY A 1 134 ? 18.922 -9.711 8.484 1 74.06 134 GLY A N 1
ATOM 1067 C CA . GLY A 1 134 ? 18.031 -9.781 9.633 1 74.06 134 GLY A CA 1
ATOM 1068 C C . GLY A 1 134 ? 16.844 -8.844 9.523 1 74.06 134 GLY A C 1
ATOM 1069 O O . GLY A 1 134 ? 16.719 -8.102 8.555 1 74.06 134 GLY A O 1
ATOM 1070 N N . GLY A 1 135 ? 15.82 -8.922 10.492 1 68.56 135 GLY A N 1
ATOM 1071 C CA . GLY A 1 135 ? 14.648 -8.07 10.602 1 68.56 135 GLY A CA 1
ATOM 1072 C C . GLY A 1 135 ? 13.406 -8.68 9.984 1 68.56 135 GLY A C 1
ATOM 1073 O O . GLY A 1 135 ? 12.312 -8.125 10.102 1 68.56 135 GLY A O 1
ATOM 1074 N N . ASN A 1 136 ? 13.766 -9.781 9.297 1 69.44 136 ASN A N 1
ATOM 1075 C CA . ASN A 1 136 ? 12.602 -10.461 8.75 1 69.44 136 ASN A CA 1
ATOM 1076 C C . ASN A 1 136 ? 11.852 -11.234 9.828 1 69.44 136 ASN A C 1
ATOM 1078 O O . ASN A 1 136 ? 12.461 -11.773 10.758 1 69.44 136 ASN A O 1
ATOM 1082 N N . PRO A 1 137 ? 10.555 -10.93 9.828 1 61.38 137 PRO A N 1
ATOM 1083 C CA . PRO A 1 137 ? 9.883 -11.828 10.773 1 61.38 137 PRO A CA 1
ATOM 1084 C C . PRO A 1 137 ? 10.125 -13.305 10.453 1 61.38 137 PRO A C 1
ATOM 1086 O O . PRO A 1 137 ? 10.281 -13.664 9.281 1 61.38 137 PRO A O 1
ATOM 1089 N N . GLY A 1 138 ? 10.148 -14.219 11.516 1 53.47 138 GLY A N 1
ATOM 1090 C CA . GLY A 1 138 ? 10.289 -15.664 11.438 1 53.47 138 GLY A CA 1
ATOM 1091 C C . GLY A 1 138 ? 11.672 -16.156 11.828 1 53.47 138 GLY A C 1
ATOM 1092 O O . GLY A 1 138 ? 12.578 -15.352 12.07 1 53.47 138 GLY A O 1
ATOM 1093 N N . LYS A 1 139 ? 11.719 -17.281 12.391 1 47.88 139 LYS A N 1
ATOM 1094 C CA . LYS A 1 139 ? 12.969 -17.891 12.836 1 47.88 139 LYS A CA 1
ATOM 1095 C C . LYS A 1 139 ? 13.961 -18.031 11.688 1 47.88 139 LYS A C 1
ATOM 1097 O O . LYS A 1 139 ? 13.602 -18.484 10.602 1 47.88 139 LYS A O 1
ATOM 1102 N N . GLU A 1 140 ? 14.992 -17.031 11.516 1 40.28 140 GLU A N 1
ATOM 1103 C CA . GLU A 1 140 ? 16.125 -17.406 10.68 1 40.28 140 GLU A CA 1
ATOM 1104 C C . GLU A 1 140 ? 16.672 -18.781 11.078 1 40.28 140 GLU A C 1
ATOM 1106 O O . GLU A 1 140 ? 16.578 -19.172 12.242 1 40.28 140 GLU A O 1
ATOM 1111 N N . MET B 1 1 ? 1.246 -27.656 1.532 1 48.34 1 MET B N 1
ATOM 1112 C CA . MET B 1 1 ? 2.104 -26.656 2.16 1 48.34 1 MET B CA 1
ATOM 1113 C C . MET B 1 1 ? 1.521 -25.25 1.995 1 48.34 1 MET B C 1
ATOM 1115 O O . MET B 1 1 ? 0.802 -24.984 1.03 1 48.34 1 MET B O 1
ATOM 1119 N N . ALA B 1 2 ? 1.558 -24.438 3.029 1 60.81 2 ALA B N 1
ATOM 1120 C CA . ALA B 1 2 ? 0.962 -23.109 2.926 1 60.81 2 ALA B CA 1
ATOM 1121 C C . ALA B 1 2 ? 1.625 -22.297 1.816 1 60.81 2 ALA B C 1
ATOM 1123 O O . ALA B 1 2 ? 2.83 -22.422 1.588 1 60.81 2 ALA B O 1
ATOM 1124 N N . ALA B 1 3 ? 0.804 -21.641 1.048 1 83.38 3 ALA B N 1
ATOM 1125 C CA . ALA B 1 3 ? 1.334 -20.812 -0.029 1 83.38 3 ALA B CA 1
ATOM 1126 C C . ALA B 1 3 ? 2.355 -19.812 0.504 1 83.38 3 ALA B C 1
ATOM 1128 O O . ALA B 1 3 ? 2.176 -19.25 1.588 1 83.38 3 ALA B O 1
ATOM 1129 N N . PRO B 1 4 ? 3.514 -19.766 -0.084 1 91.81 4 PRO B N 1
ATOM 1130 C CA . PRO B 1 4 ? 4.574 -18.859 0.355 1 91.81 4 PRO B CA 1
ATOM 1131 C C . PRO B 1 4 ? 4.047 -17.469 0.71 1 91.81 4 PRO B C 1
ATOM 1133 O O . PRO B 1 4 ? 4.559 -16.828 1.63 1 91.81 4 PRO B O 1
ATOM 1136 N N . ILE B 1 5 ? 2.959 -17.094 0.098 1 96.44 5 ILE B N 1
ATOM 1137 C CA . ILE B 1 5 ? 2.432 -15.75 0.292 1 96.44 5 ILE B CA 1
ATOM 1138 C C . ILE B 1 5 ? 1.843 -15.625 1.696 1 96.44 5 ILE B C 1
ATOM 1140 O O . ILE B 1 5 ? 1.704 -14.516 2.221 1 96.44 5 ILE B O 1
ATOM 1144 N N . GLY B 1 6 ? 1.564 -16.703 2.344 1 95.06 6 GLY B N 1
ATOM 1145 C CA . GLY B 1 6 ? 1.064 -16.703 3.709 1 95.06 6 GLY B CA 1
ATOM 1146 C C . GLY B 1 6 ? 2.064 -16.156 4.707 1 95.06 6 GLY B C 1
ATOM 1147 O O . GLY B 1 6 ? 1.698 -15.805 5.836 1 95.06 6 GLY B O 1
ATOM 1148 N N . SER B 1 7 ? 3.303 -16.031 4.371 1 95 7 SER B N 1
ATOM 1149 C CA . SER B 1 7 ? 4.348 -15.523 5.254 1 95 7 SER B CA 1
ATOM 1150 C C . SER B 1 7 ? 4.457 -14.008 5.172 1 95 7 SER B C 1
ATOM 1152 O O . SER B 1 7 ? 5.305 -13.398 5.832 1 95 7 SER B O 1
ATOM 1154 N N . ALA B 1 8 ? 3.609 -13.352 4.305 1 97 8 ALA B N 1
ATOM 1155 C CA . ALA B 1 8 ? 3.67 -11.898 4.152 1 97 8 ALA B CA 1
ATOM 1156 C C . ALA B 1 8 ? 3.496 -11.195 5.5 1 97 8 ALA B C 1
ATOM 1158 O O . ALA B 1 8 ? 2.588 -11.531 6.266 1 97 8 ALA B O 1
ATOM 1159 N N . TRP B 1 9 ? 4.371 -10.172 5.723 1 96.12 9 TRP B N 1
ATOM 1160 C CA . TRP B 1 9 ? 4.277 -9.523 7.027 1 96.12 9 TRP B CA 1
ATOM 1161 C C . TRP B 1 9 ? 4.277 -8.008 6.891 1 96.12 9 TRP B C 1
ATOM 1163 O O . TRP B 1 9 ? 4.129 -7.285 7.879 1 96.12 9 TRP B O 1
ATOM 1173 N N . LYS B 1 10 ? 4.418 -7.562 5.68 1 97.06 10 LYS B N 1
ATOM 1174 C CA . LYS B 1 10 ? 4.387 -6.125 5.426 1 97.06 10 LYS B CA 1
ATOM 1175 C C . LYS B 1 10 ? 4.074 -5.832 3.963 1 97.06 10 LYS B C 1
ATOM 1177 O O . LYS B 1 10 ? 4.523 -6.551 3.07 1 97.06 10 LYS B O 1
ATOM 1182 N N . ILE B 1 11 ? 3.324 -4.781 3.703 1 98.75 11 ILE B N 1
ATOM 1183 C CA . ILE B 1 11 ? 3.143 -4.258 2.354 1 98.75 11 ILE B CA 1
ATOM 1184 C C . ILE B 1 11 ? 3.49 -2.771 2.324 1 98.75 11 ILE B C 1
ATOM 1186 O O . ILE B 1 11 ? 3.172 -2.035 3.262 1 98.75 11 ILE B O 1
ATOM 1190 N N . ILE B 1 12 ? 4.152 -2.342 1.274 1 98.88 12 ILE B N 1
ATOM 1191 C CA . ILE B 1 12 ? 4.574 -0.958 1.104 1 98.88 12 ILE B CA 1
ATOM 1192 C C . ILE B 1 12 ? 4.195 -0.47 -0.292 1 98.88 12 ILE B C 1
ATOM 1194 O O . ILE B 1 12 ? 4.855 -0.815 -1.276 1 98.88 12 ILE B O 1
ATOM 1198 N N . PRO B 1 13 ? 3.125 0.312 -0.409 1 98.94 13 PRO B N 1
ATOM 1199 C CA . PRO B 1 13 ? 2.859 0.899 -1.724 1 98.94 13 PRO B CA 1
ATOM 1200 C C . PRO B 1 13 ? 3.982 1.817 -2.199 1 98.94 13 PRO B C 1
ATOM 1202 O O . PRO B 1 13 ? 4.684 2.418 -1.379 1 98.94 13 PRO B O 1
ATOM 1205 N N . THR B 1 14 ? 4.094 1.901 -3.527 1 98.75 14 THR B N 1
ATOM 1206 C CA . THR B 1 14 ? 5.051 2.834 -4.117 1 98.75 14 THR B CA 1
ATOM 1207 C C . THR B 1 14 ? 4.324 3.943 -4.875 1 98.75 14 THR B C 1
ATOM 1209 O O . THR B 1 14 ? 3.379 3.678 -5.617 1 98.75 14 THR B O 1
ATOM 1212 N N . PHE B 1 15 ? 4.734 5.133 -4.664 1 98.62 15 PHE B N 1
ATOM 1213 C CA . PHE B 1 15 ? 4.211 6.312 -5.34 1 98.62 15 PHE B CA 1
ATOM 1214 C C . PHE B 1 15 ? 5.305 7.012 -6.133 1 98.62 15 PHE B C 1
ATOM 1216 O O . PHE B 1 15 ? 6.488 6.906 -5.797 1 98.62 15 PHE B O 1
ATOM 1223 N N . GLU B 1 16 ? 4.883 7.68 -7.156 1 97.81 16 GLU B N 1
ATOM 1224 C CA . GLU B 1 16 ? 5.805 8.555 -7.879 1 97.81 16 GLU B CA 1
ATOM 1225 C C . GLU B 1 16 ? 5.758 9.977 -7.332 1 97.81 16 GLU B C 1
ATOM 1227 O O . GLU B 1 16 ? 4.734 10.406 -6.793 1 97.81 16 GLU B O 1
ATOM 1232 N N . SER B 1 17 ? 6.832 10.586 -7.477 1 97.44 17 SER B N 1
ATOM 1233 C CA . SER B 1 17 ? 7 11.961 -7.023 1 97.44 17 SER B CA 1
ATOM 1234 C C . SER B 1 17 ? 7.832 12.773 -8.008 1 97.44 17 SER B C 1
ATOM 1236 O O . SER B 1 17 ? 8.828 12.281 -8.539 1 97.44 17 SER B O 1
ATOM 1238 N N . GLN B 1 18 ? 7.418 14.008 -8.258 1 96.5 18 GLN B N 1
ATOM 1239 C CA . GLN B 1 18 ? 8.211 14.898 -9.094 1 96.5 18 GLN B CA 1
ATOM 1240 C C . GLN B 1 18 ? 9.352 15.539 -8.305 1 96.5 18 GLN B C 1
ATOM 1242 O O . GLN B 1 18 ? 10.375 15.914 -8.875 1 96.5 18 GLN B O 1
ATOM 1247 N N . SER B 1 19 ? 9.141 15.719 -7.039 1 96.69 19 SER B N 1
ATOM 1248 C CA . SER B 1 19 ? 10.109 16.297 -6.117 1 96.69 19 SER B CA 1
ATOM 1249 C C . SER B 1 19 ? 10.062 15.617 -4.758 1 96.69 19 SER B C 1
ATOM 1251 O O . SER B 1 19 ? 9.133 15.836 -3.977 1 96.69 19 SER B O 1
ATOM 1253 N N . ILE B 1 20 ? 11.078 14.906 -4.453 1 98.31 20 ILE B N 1
ATOM 1254 C CA . ILE B 1 20 ? 11.125 14.164 -3.195 1 98.31 20 ILE B CA 1
ATOM 1255 C C . ILE B 1 20 ? 11.156 15.141 -2.023 1 98.31 20 ILE B C 1
ATOM 1257 O O . ILE B 1 20 ? 10.578 14.867 -0.968 1 98.31 20 ILE B O 1
ATOM 1261 N N . GLN B 1 21 ? 11.75 16.25 -2.248 1 98.12 21 GLN B N 1
ATOM 1262 C CA . GLN B 1 21 ? 11.781 17.266 -1.206 1 98.12 21 GLN B CA 1
ATOM 1263 C C . GLN B 1 21 ? 10.367 17.75 -0.863 1 98.12 21 GLN B C 1
ATOM 1265 O O . GLN B 1 21 ? 10.008 17.844 0.312 1 98.12 21 GLN B O 1
ATOM 1270 N N . LYS B 1 22 ? 9.578 18 -1.832 1 98.06 22 LYS B N 1
ATOM 1271 C CA . LYS B 1 22 ? 8.195 18.438 -1.612 1 98.06 22 LYS B CA 1
ATOM 1272 C C . LYS B 1 22 ? 7.359 17.312 -0.996 1 98.06 22 LYS B C 1
ATOM 1274 O O . LYS B 1 22 ? 6.453 17.578 -0.201 1 98.06 22 LYS B O 1
ATOM 1279 N N . THR B 1 23 ? 7.707 16.109 -1.404 1 98.62 23 THR B N 1
ATOM 1280 C CA . THR B 1 23 ? 7.043 14.961 -0.807 1 98.62 23 THR B CA 1
ATOM 1281 C C . THR B 1 23 ? 7.316 14.891 0.693 1 98.62 23 THR B C 1
ATOM 1283 O O . THR B 1 23 ? 6.391 14.711 1.489 1 98.62 23 THR B O 1
ATOM 1286 N N . ILE B 1 24 ? 8.5 15.109 1.061 1 98.62 24 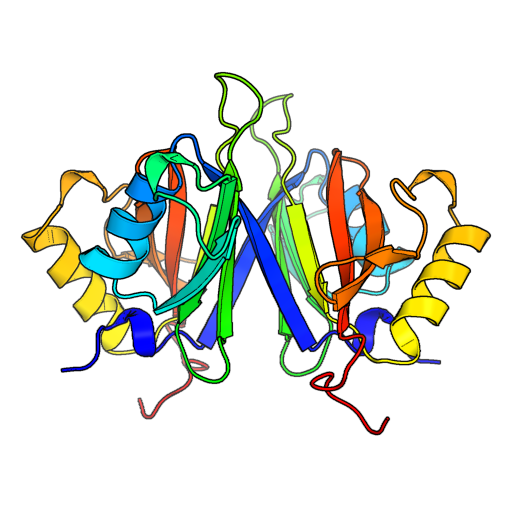ILE B N 1
ATOM 1287 C CA . ILE B 1 24 ? 8.883 15.07 2.467 1 98.62 24 ILE B CA 1
ATOM 1288 C C . ILE B 1 24 ? 8.195 16.203 3.219 1 98.62 24 ILE B C 1
ATOM 1290 O O . ILE B 1 24 ? 7.684 16.016 4.324 1 98.62 24 ILE B O 1
ATOM 1294 N N . GLU B 1 25 ? 8.102 17.375 2.66 1 98.5 25 GLU B N 1
ATOM 1295 C CA . GLU B 1 25 ? 7.41 18.516 3.271 1 98.5 25 GLU B CA 1
ATOM 1296 C C . GLU B 1 25 ? 5.941 18.188 3.52 1 98.5 25 GLU B C 1
ATOM 1298 O O . GLU B 1 25 ? 5.398 18.516 4.578 1 98.5 25 GLU B O 1
ATOM 1303 N N . PHE B 1 26 ? 5.328 17.531 2.635 1 98.69 26 PHE B N 1
ATOM 1304 C CA . PHE B 1 26 ? 3.906 17.234 2.744 1 98.69 26 PHE B CA 1
ATOM 1305 C C . PHE B 1 26 ? 3.668 16.125 3.754 1 98.69 26 PHE B C 1
ATOM 1307 O O . PHE B 1 26 ? 2.834 16.25 4.652 1 98.69 26 PHE B O 1
ATOM 1314 N N . TYR B 1 27 ? 4.383 15.031 3.645 1 98.69 27 TYR B N 1
ATOM 1315 C CA . TYR B 1 27 ? 4.086 13.836 4.418 1 98.69 27 TYR B CA 1
ATOM 1316 C C . TYR B 1 27 ? 4.699 13.922 5.812 1 98.69 27 TYR B C 1
ATOM 1318 O O . TYR B 1 27 ? 4.086 13.492 6.793 1 98.69 27 TYR B O 1
ATOM 1326 N N . VAL B 1 28 ? 5.898 14.484 5.93 1 98.19 28 VAL B N 1
ATOM 1327 C CA . VAL B 1 28 ? 6.578 14.516 7.223 1 98.19 28 VAL B CA 1
ATOM 1328 C C . VAL B 1 28 ? 6.207 15.805 7.965 1 98.19 28 VAL B C 1
ATOM 1330 O O . VAL B 1 28 ? 5.656 15.75 9.07 1 98.19 28 VAL B O 1
ATOM 1333 N N . ASP B 1 29 ? 6.332 16.938 7.328 1 97.62 29 ASP B N 1
ATOM 1334 C CA . ASP B 1 29 ? 6.148 18.203 8.023 1 97.62 29 ASP B CA 1
ATOM 1335 C C . ASP B 1 29 ? 4.668 18.516 8.219 1 97.62 29 ASP B C 1
ATOM 1337 O O . ASP B 1 29 ? 4.266 19.031 9.266 1 97.62 29 ASP B O 1
ATOM 1341 N N . PHE B 1 30 ? 3.871 18.203 7.258 1 97.88 30 PHE B N 1
ATOM 1342 C CA . PHE B 1 30 ? 2.461 18.578 7.312 1 97.88 30 PHE B CA 1
ATOM 1343 C C . PHE B 1 30 ? 1.63 17.453 7.918 1 97.88 30 PHE B C 1
ATOM 1345 O O . PHE B 1 30 ? 0.958 17.656 8.93 1 97.88 30 PHE B O 1
ATOM 1352 N N . LEU B 1 31 ? 1.723 16.219 7.402 1 98.06 31 LEU B N 1
ATOM 1353 C CA . LEU B 1 31 ? 0.84 15.148 7.836 1 98.06 31 LEU B CA 1
ATOM 1354 C C . LEU B 1 31 ? 1.374 14.484 9.102 1 98.06 31 LEU B C 1
ATOM 1356 O O . LEU B 1 31 ? 0.631 13.797 9.805 1 98.06 31 LEU B O 1
ATOM 1360 N N . GLY B 1 32 ? 2.693 14.523 9.289 1 97.94 32 GLY B N 1
ATOM 1361 C CA . GLY B 1 32 ? 3.244 14.039 10.539 1 97.94 32 GLY B CA 1
ATOM 1362 C C . GLY B 1 32 ? 3.852 12.648 10.422 1 97.94 32 GLY B C 1
ATOM 1363 O O . GLY B 1 32 ? 4.172 12.023 11.438 1 97.94 32 GLY B O 1
ATOM 1364 N N . PHE B 1 33 ? 4.031 12.133 9.203 1 98.56 33 PHE B N 1
ATOM 1365 C CA . PHE B 1 33 ? 4.754 10.875 9.031 1 98.56 33 PHE B CA 1
ATOM 1366 C C . PHE B 1 33 ? 6.191 11.016 9.508 1 98.56 33 PHE B C 1
ATOM 1368 O O . PHE B 1 33 ? 6.707 12.125 9.641 1 98.56 33 PHE B O 1
ATOM 1375 N N . GLU B 1 34 ? 6.809 9.875 9.773 1 98.19 34 GLU B N 1
ATOM 1376 C CA . GLU B 1 34 ? 8.242 9.82 10.031 1 98.19 34 GLU B CA 1
ATOM 1377 C C . GLU B 1 34 ? 9.031 9.516 8.758 1 98.19 34 GLU B C 1
ATOM 1379 O O . GLU B 1 34 ? 8.57 8.75 7.91 1 98.19 34 GLU B O 1
ATOM 1384 N N . LEU B 1 35 ? 10.18 10.086 8.688 1 98.19 35 LEU B N 1
ATOM 1385 C CA . LEU B 1 35 ? 11.07 9.805 7.562 1 98.19 35 LEU B CA 1
ATOM 1386 C C . LEU B 1 35 ? 11.898 8.555 7.82 1 98.19 35 LEU B C 1
ATOM 1388 O O . LEU B 1 35 ? 12.625 8.477 8.812 1 98.19 35 LEU B O 1
ATOM 1392 N N . GLY B 1 36 ? 11.742 7.598 6.988 1 97.56 36 GLY B N 1
ATOM 1393 C CA . GLY B 1 36 ? 12.523 6.379 7.109 1 97.56 36 GLY B CA 1
ATOM 1394 C C . GLY B 1 36 ? 13.922 6.508 6.523 1 97.56 36 GLY B C 1
ATOM 1395 O O . GLY B 1 36 ? 14.891 6.016 7.102 1 97.56 36 GLY B O 1
ATOM 1396 N N . GLY B 1 37 ? 13.945 7.164 5.273 1 97.19 37 GLY B N 1
ATOM 1397 C CA . GLY B 1 37 ? 15.227 7.371 4.605 1 97.19 37 GLY B CA 1
ATOM 1398 C C . GLY B 1 37 ? 15.086 8.039 3.25 1 97.19 37 GLY B C 1
ATOM 1399 O O . GLY B 1 37 ? 13.969 8.219 2.752 1 97.19 37 GLY B O 1
ATOM 1400 N N . VAL B 1 38 ? 16.281 8.445 2.777 1 98.12 38 VAL B N 1
ATOM 1401 C CA . VAL B 1 38 ? 16.344 9.062 1.46 1 98.12 38 VAL B CA 1
ATOM 1402 C C . VAL B 1 38 ? 17.5 8.461 0.656 1 98.12 38 VAL B C 1
ATOM 1404 O O . VAL B 1 38 ? 18.375 7.805 1.217 1 98.12 38 VAL B O 1
ATOM 1407 N N . LYS B 1 39 ? 17.297 8.648 -0.584 1 97.44 39 LYS B N 1
ATOM 1408 C CA . LYS B 1 39 ? 18.422 8.352 -1.471 1 97.44 39 LYS B CA 1
ATOM 1409 C C . LYS B 1 39 ? 18.719 9.531 -2.396 1 97.44 39 LYS B C 1
ATOM 1411 O O . LYS B 1 39 ? 17.797 10.133 -2.957 1 97.44 39 LYS B O 1
ATOM 1416 N N . PRO B 1 40 ? 19.938 9.906 -2.645 1 97.06 40 PRO B N 1
ATOM 1417 C CA . PRO B 1 40 ? 21.109 9.461 -1.892 1 97.06 40 PRO B CA 1
ATOM 1418 C C . PRO B 1 40 ? 21.109 9.961 -0.447 1 97.06 40 PRO B C 1
ATOM 1420 O O . PRO B 1 40 ? 20.609 11.055 -0.167 1 97.06 40 PRO B O 1
ATOM 1423 N N . GLU B 1 41 ? 21.656 9.211 0.467 1 94.5 41 GLU B N 1
ATOM 1424 C CA . GLU B 1 41 ? 21.609 9.484 1.899 1 94.5 41 GLU B CA 1
ATOM 1425 C C . GLU B 1 41 ? 22.359 10.773 2.238 1 94.5 41 GLU B C 1
ATOM 1427 O O . GLU B 1 41 ? 21.922 11.547 3.096 1 94.5 41 GLU B O 1
ATOM 1432 N N . ASP B 1 42 ? 23.375 11.117 1.535 1 92.12 42 ASP B N 1
ATOM 1433 C CA . ASP B 1 42 ? 24.234 12.258 1.865 1 92.12 42 ASP B CA 1
ATOM 1434 C C . ASP B 1 42 ? 24.078 13.367 0.825 1 92.12 42 ASP B C 1
ATOM 1436 O O . ASP B 1 42 ? 24.922 14.273 0.762 1 92.12 42 ASP B O 1
ATOM 1440 N N . GLY B 1 43 ? 23.047 13.273 0.132 1 92.38 43 GLY B N 1
ATOM 1441 C CA . GLY B 1 43 ? 22.875 14.266 -0.919 1 92.38 43 GLY B CA 1
ATOM 1442 C C . GLY B 1 43 ? 22.078 15.484 -0.471 1 92.38 43 GLY B C 1
ATOM 1443 O O . GLY B 1 43 ? 21.438 15.461 0.579 1 92.38 43 GLY B O 1
ATOM 1444 N N . HIS B 1 44 ? 22.25 16.5 -1.299 1 96.25 44 HIS B N 1
ATOM 1445 C CA . HIS B 1 44 ? 21.359 17.641 -1.13 1 96.25 44 HIS B CA 1
ATOM 1446 C C . HIS B 1 44 ? 19.906 17.25 -1.432 1 96.25 44 HIS B C 1
ATOM 1448 O O . HIS B 1 44 ? 19.656 16.484 -2.352 1 96.25 44 HIS B O 1
ATOM 1454 N N . PRO B 1 45 ? 18.938 17.797 -0.766 1 95.38 45 PRO B N 1
ATOM 1455 C CA . PRO B 1 45 ? 17.531 17.422 -0.956 1 95.38 45 PRO B CA 1
ATOM 1456 C C . PRO B 1 45 ? 17.078 17.531 -2.412 1 95.38 45 PRO B C 1
ATOM 1458 O O . PRO B 1 45 ? 16.219 16.766 -2.854 1 95.38 45 PRO B O 1
ATOM 1461 N N . SER B 1 46 ? 17.641 18.438 -3.057 1 94.19 46 SER B N 1
ATOM 1462 C CA . SER B 1 46 ? 17.281 18.609 -4.457 1 94.19 46 SER B CA 1
ATOM 1463 C C . SER B 1 46 ? 17.703 17.406 -5.297 1 94.19 46 SER B C 1
ATOM 1465 O O . SER B 1 46 ? 17.25 17.25 -6.434 1 94.19 46 SER B O 1
ATOM 1467 N N . GL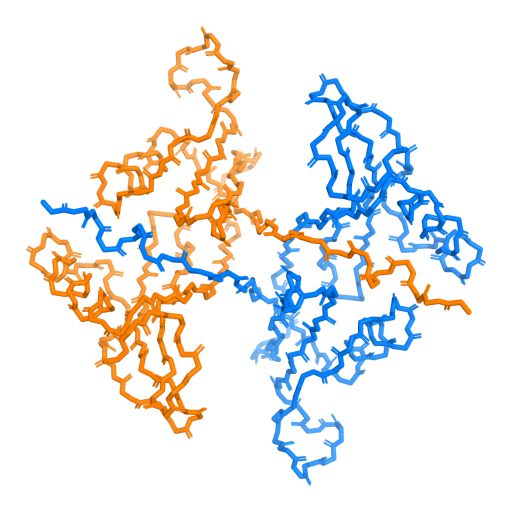U B 1 47 ? 18.5 16.547 -4.719 1 95.56 47 GLU B N 1
ATOM 1468 C CA . GLU B 1 47 ? 19.047 15.414 -5.461 1 95.56 47 GLU B CA 1
ATOM 1469 C C . GLU B 1 47 ? 18.344 14.117 -5.094 1 95.56 47 GLU B C 1
ATOM 1471 O O . GLU B 1 47 ? 18.625 13.062 -5.676 1 95.56 47 GLU B O 1
ATOM 1476 N N . TYR B 1 48 ? 17.469 14.258 -4.145 1 97.75 48 TYR B N 1
ATOM 1477 C CA . TYR B 1 48 ? 16.812 13.039 -3.691 1 97.75 48 TYR B CA 1
ATOM 1478 C C . TYR B 1 48 ? 16.016 12.398 -4.82 1 97.75 48 TYR B C 1
ATOM 1480 O O . TYR B 1 48 ? 15.328 13.086 -5.57 1 97.75 48 TYR B O 1
ATOM 1488 N N . THR B 1 49 ? 16.125 11.086 -4.914 1 97.38 49 THR B N 1
ATOM 1489 C CA . THR B 1 49 ? 15.398 10.328 -5.922 1 97.38 49 THR B CA 1
ATOM 1490 C C . THR B 1 49 ? 14.438 9.344 -5.258 1 97.38 49 THR B C 1
ATOM 1492 O O . THR B 1 49 ? 13.648 8.68 -5.941 1 97.38 49 THR B O 1
ATOM 1495 N N . PHE B 1 50 ? 14.531 9.297 -4.012 1 98.25 50 PHE B N 1
ATOM 1496 C CA . PHE B 1 50 ? 13.734 8.344 -3.246 1 98.25 50 PHE B CA 1
ATOM 1497 C C . PHE B 1 50 ? 13.555 8.82 -1.809 1 98.25 50 PHE B C 1
ATOM 1499 O O . PHE B 1 50 ? 14.477 9.391 -1.221 1 98.25 50 PHE B O 1
ATOM 1506 N N . CYS B 1 51 ? 12.398 8.523 -1.212 1 98.62 51 CYS B N 1
ATOM 1507 C CA . CYS B 1 51 ? 12.25 8.555 0.239 1 98.62 51 CYS B CA 1
ATOM 1508 C C . CYS B 1 51 ? 11.25 7.504 0.708 1 98.62 51 CYS B C 1
ATOM 1510 O O . CYS B 1 51 ? 10.398 7.059 -0.065 1 98.62 51 CYS B O 1
ATOM 1512 N N . SER B 1 52 ? 11.461 7.09 1.911 1 98.69 52 SER B N 1
ATOM 1513 C CA . SER B 1 52 ? 10.5 6.277 2.65 1 98.69 52 SER B CA 1
ATOM 1514 C C . SER B 1 52 ? 9.891 7.059 3.809 1 98.69 52 SER B C 1
ATOM 1516 O O . SER B 1 52 ? 10.602 7.727 4.559 1 98.69 52 SER B O 1
ATOM 1518 N N . VAL B 1 53 ? 8.547 7.047 3.922 1 98.81 53 VAL B N 1
ATOM 1519 C CA . VAL B 1 53 ? 7.863 7.633 5.07 1 98.81 53 VAL B CA 1
ATOM 1520 C C . VAL B 1 53 ? 7 6.57 5.75 1 98.81 53 VAL B C 1
ATOM 1522 O O . VAL B 1 53 ? 6.523 5.637 5.098 1 98.81 53 VAL B O 1
ATO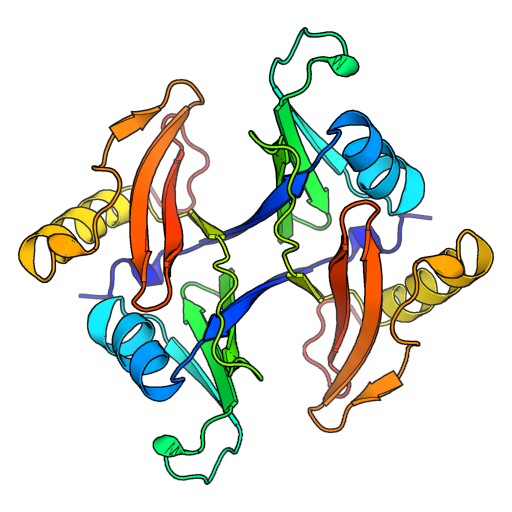M 1525 N N . PHE B 1 54 ? 6.84 6.688 7.09 1 98.5 54 PHE B N 1
ATOM 1526 C CA . PHE B 1 54 ? 6.031 5.68 7.77 1 98.5 54 PHE B CA 1
ATOM 1527 C C . PHE B 1 54 ? 5.344 6.273 8.992 1 98.5 54 PHE B C 1
ATOM 1529 O O . PHE B 1 54 ? 5.68 7.379 9.422 1 98.5 54 PHE B O 1
ATOM 1536 N N . ALA B 1 55 ? 4.301 5.617 9.453 1 97.94 55 ALA B N 1
ATOM 1537 C CA . ALA B 1 55 ? 3.531 6.004 10.633 1 97.94 55 ALA B CA 1
ATOM 1538 C C . ALA B 1 55 ? 2.979 4.777 11.352 1 97.94 55 ALA B C 1
ATOM 1540 O O . ALA B 1 55 ? 2.811 3.717 10.742 1 97.94 55 ALA B O 1
ATOM 1541 N N . GLY B 1 56 ? 2.795 4.938 12.641 1 95.88 56 GLY B N 1
ATOM 1542 C CA . GLY B 1 56 ? 2.191 3.887 13.445 1 95.88 56 GLY B CA 1
ATOM 1543 C C . GLY B 1 56 ? 3.205 2.912 14.016 1 95.88 56 GLY B C 1
ATOM 1544 O O . GLY B 1 56 ? 4.371 2.914 13.609 1 95.88 56 GLY B O 1
ATOM 1545 N N . ASP B 1 57 ? 2.73 2.049 14.891 1 91.94 57 ASP B N 1
ATOM 1546 C CA . ASP B 1 57 ? 3.58 1.027 15.492 1 91.94 57 ASP B CA 1
ATOM 1547 C C . ASP B 1 57 ? 4.145 0.085 14.43 1 91.94 57 ASP B C 1
ATOM 1549 O O . ASP B 1 57 ? 3.428 -0.333 13.516 1 91.94 57 ASP B O 1
ATOM 1553 N N . ARG B 1 58 ? 5.449 -0.171 14.477 1 91 58 ARG B N 1
ATOM 1554 C CA . ARG B 1 58 ? 6.16 -1.059 13.562 1 91 58 ARG B CA 1
ATOM 1555 C C . ARG B 1 58 ? 5.949 -0.64 12.109 1 91 58 ARG B C 1
ATOM 1557 O O . ARG B 1 58 ? 5.793 -1.489 11.234 1 91 58 ARG B O 1
ATOM 1564 N N . ALA B 1 59 ? 5.773 0.683 11.93 1 95.44 59 ALA B N 1
ATOM 1565 C CA . ALA B 1 59 ? 5.578 1.229 10.586 1 95.44 59 ALA B CA 1
ATOM 1566 C C . ALA B 1 59 ? 4.387 0.575 9.898 1 95.44 59 ALA B C 1
ATOM 1568 O O . ALA B 1 59 ? 4.484 0.161 8.734 1 95.44 59 ALA B O 1
ATOM 1569 N N . ALA B 1 60 ? 3.309 0.527 10.555 1 96.12 60 ALA B N 1
ATOM 1570 C CA . ALA B 1 60 ? 2.107 -0.136 10.055 1 96.12 60 ALA B CA 1
ATOM 1571 C C . ALA B 1 60 ? 1.656 0.468 8.727 1 96.12 60 ALA B C 1
ATOM 1573 O O . ALA B 1 60 ? 1.069 -0.222 7.895 1 96.12 60 ALA B O 1
ATOM 1574 N N . ALA B 1 61 ? 1.92 1.771 8.586 1 98.38 61 ALA B N 1
ATOM 1575 C CA . ALA B 1 61 ? 1.743 2.445 7.305 1 98.38 61 ALA B CA 1
ATOM 1576 C C . ALA B 1 61 ? 3.074 2.973 6.773 1 98.38 61 ALA B C 1
ATOM 1578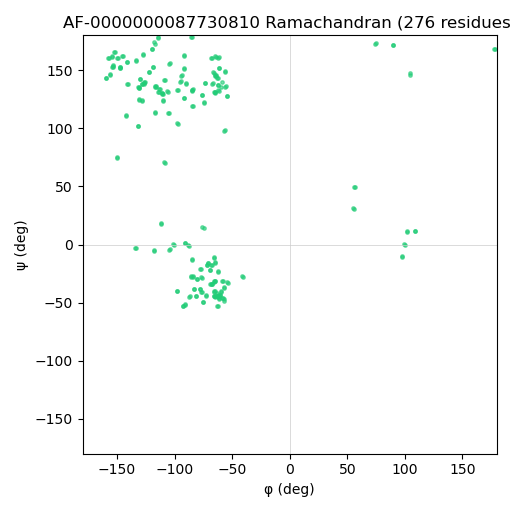 O O . ALA B 1 61 ? 3.699 3.836 7.395 1 98.38 61 ALA B O 1
ATOM 1579 N N . ASN B 1 62 ? 3.492 2.41 5.711 1 98.81 62 ASN B N 1
ATOM 1580 C CA . ASN B 1 62 ? 4.75 2.764 5.055 1 98.81 62 ASN B CA 1
ATOM 1581 C C . ASN B 1 62 ? 4.559 2.994 3.561 1 98.81 62 ASN B C 1
ATOM 1583 O O . ASN B 1 62 ? 3.852 2.232 2.896 1 98.81 62 ASN B O 1
ATOM 1587 N N . ILE B 1 63 ? 5.168 4.078 3.041 1 98.94 63 ILE B N 1
ATOM 1588 C CA . ILE B 1 63 ? 5.098 4.379 1.616 1 98.94 63 ILE B CA 1
ATOM 1589 C C . ILE B 1 63 ? 6.496 4.664 1.076 1 98.94 63 ILE B C 1
ATOM 1591 O O . ILE B 1 63 ? 7.27 5.395 1.7 1 98.94 63 ILE B O 1
ATOM 1595 N N . TYR B 1 64 ? 6.789 4.094 -0.042 1 98.94 64 TYR B N 1
ATOM 1596 C CA . TYR B 1 64 ? 7.98 4.449 -0.802 1 98.94 64 TYR B CA 1
ATOM 1597 C C . TYR B 1 64 ? 7.645 5.434 -1.916 1 98.94 64 TYR B C 1
ATOM 1599 O O . TYR B 1 64 ? 6.703 5.219 -2.682 1 98.94 64 TYR B O 1
ATOM 1607 N N . PHE B 1 65 ? 8.453 6.469 -1.989 1 98.69 65 PHE B N 1
ATOM 1608 C CA . PHE B 1 65 ? 8.328 7.426 -3.086 1 98.69 65 PHE B CA 1
ATOM 1609 C C . PHE B 1 65 ? 9.562 7.375 -3.984 1 98.69 65 PHE B C 1
ATOM 1611 O O . PHE B 1 65 ? 10.695 7.453 -3.502 1 98.69 65 PHE B O 1
ATOM 1618 N N . PHE B 1 66 ? 9.305 7.293 -5.273 1 98.12 66 PHE B N 1
ATOM 1619 C CA . PHE B 1 66 ? 10.359 7.332 -6.277 1 98.12 66 PHE B CA 1
ATOM 1620 C C . PHE B 1 66 ? 10.195 8.555 -7.18 1 98.12 66 PHE B C 1
ATOM 1622 O O . PHE B 1 66 ? 9.094 8.859 -7.633 1 98.12 66 PHE B O 1
ATOM 1629 N N . LYS B 1 67 ? 11.297 9.156 -7.41 1 97.19 67 LYS B N 1
ATOM 1630 C CA . LYS B 1 67 ? 11.258 10.266 -8.359 1 97.19 67 LYS B CA 1
ATOM 1631 C C . LYS B 1 67 ? 10.914 9.781 -9.766 1 97.19 67 LYS B C 1
ATOM 1633 O O . LYS B 1 67 ? 11.5 8.805 -10.242 1 97.19 67 LYS B O 1
ATOM 1638 N N . SER B 1 68 ? 9.969 10.461 -10.359 1 95.38 68 SER B N 1
ATOM 1639 C CA . SER B 1 68 ? 9.562 10.086 -11.703 1 95.38 68 SER B CA 1
ATOM 1640 C C . SER B 1 68 ? 10.672 10.344 -12.711 1 95.38 68 SER B C 1
ATOM 1642 O O . SER B 1 68 ? 11.398 11.336 -12.602 1 95.38 68 SER B O 1
ATOM 1644 N N . LYS B 1 69 ? 10.836 9.422 -13.609 1 84.88 69 LYS B N 1
ATOM 1645 C CA . LYS B 1 69 ? 11.875 9.547 -14.6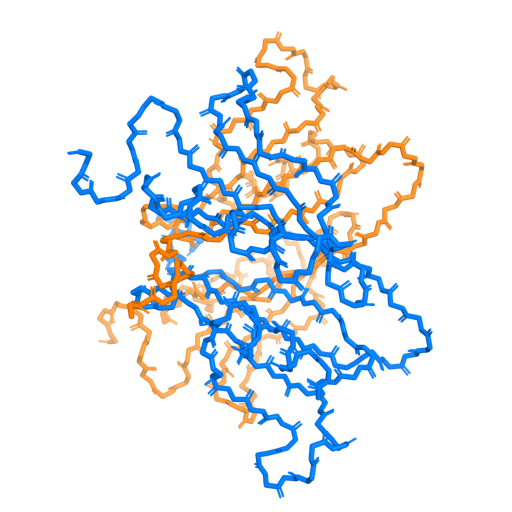33 1 84.88 69 LYS B CA 1
ATOM 1646 C C . LYS B 1 69 ? 11.453 10.531 -15.719 1 84.88 69 LYS B C 1
ATOM 1648 O O . LYS B 1 69 ? 12.305 11.141 -16.375 1 84.88 69 LYS B O 1
ATOM 1653 N N . ASP B 1 70 ? 10.203 10.664 -15.938 1 81 70 ASP B N 1
ATOM 1654 C CA . ASP B 1 70 ? 9.727 11.562 -16.984 1 81 70 ASP B CA 1
ATOM 1655 C C . ASP B 1 70 ? 8.867 12.68 -16.391 1 81 70 ASP B C 1
ATOM 1657 O O . ASP B 1 70 ? 8.719 12.773 -15.172 1 81 70 ASP B O 1
ATOM 1661 N N . ASP B 1 71 ? 8.5 13.547 -17.109 1 77.38 71 ASP B N 1
ATOM 1662 C CA . ASP B 1 71 ? 7.758 14.727 -16.672 1 77.38 71 ASP B CA 1
ATOM 1663 C C . ASP B 1 71 ? 6.297 14.383 -16.391 1 77.38 71 ASP B C 1
ATOM 1665 O O . ASP B 1 71 ? 5.469 15.281 -16.203 1 77.38 71 ASP B O 1
ATOM 1669 N N . SER B 1 72 ? 6.137 13.039 -16.297 1 85.19 72 SER B N 1
ATOM 1670 C CA . SER B 1 72 ? 4.746 12.688 -16.031 1 85.19 72 SER B CA 1
ATOM 1671 C C . SER B 1 72 ? 4.637 11.781 -14.812 1 85.19 72 SER B C 1
ATOM 1673 O O . SER B 1 72 ? 5.539 10.984 -14.539 1 85.19 72 SER B O 1
ATOM 1675 N N . ILE B 1 73 ? 3.615 12.102 -14 1 88.94 73 ILE B N 1
ATOM 1676 C CA . ILE B 1 73 ? 3.324 11.32 -12.805 1 88.94 73 ILE B CA 1
ATOM 1677 C C . ILE B 1 73 ? 2.076 10.469 -13.031 1 88.94 73 ILE B C 1
ATOM 1679 O O . ILE B 1 73 ? 1.081 10.953 -13.578 1 88.94 73 ILE B O 1
ATOM 1683 N N . LYS B 1 74 ? 2.223 9.266 -12.695 1 91.94 74 LYS B N 1
ATOM 1684 C CA . LYS B 1 74 ? 1.038 8.43 -12.555 1 91.94 74 LYS B CA 1
ATOM 1685 C C . LYS B 1 74 ? 0.594 8.336 -11.102 1 91.94 74 LYS B C 1
ATOM 1687 O O . LYS B 1 74 ? 1.185 7.594 -10.312 1 91.94 74 LYS B O 1
ATOM 1692 N N . PRO B 1 75 ? -0.446 9.062 -10.789 1 95.56 75 PRO B N 1
ATOM 1693 C CA . PRO B 1 75 ? -0.852 9.086 -9.383 1 95.56 75 PRO B CA 1
ATOM 1694 C C . PRO B 1 75 ? -1.27 7.711 -8.867 1 95.56 75 PRO B C 1
ATOM 1696 O O . PRO B 1 75 ? -1.885 6.934 -9.602 1 95.56 75 PRO B O 1
ATOM 1699 N N . SER B 1 76 ? -0.938 7.457 -7.668 1 97.88 76 SER B N 1
ATOM 1700 C CA . SER B 1 76 ? -1.318 6.238 -6.961 1 97.88 76 SER B CA 1
ATOM 1701 C C . SER B 1 76 ? -2.25 6.543 -5.793 1 97.88 76 SER B C 1
ATOM 1703 O O . SER B 1 76 ? -2.643 7.691 -5.59 1 97.88 76 SER B O 1
ATOM 1705 N N . SER B 1 77 ? -2.688 5.457 -5.082 1 98.62 77 SER B N 1
ATOM 1706 C CA . SER B 1 77 ? -3.631 5.652 -3.984 1 98.62 77 SER B CA 1
ATOM 1707 C C . SER B 1 77 ? -3.518 4.535 -2.953 1 98.62 77 SER B C 1
ATOM 1709 O O . SER B 1 77 ? -3.115 3.416 -3.281 1 98.62 77 SER B O 1
ATOM 1711 N N . ALA B 1 78 ? -3.877 4.883 -1.729 1 98.88 78 ALA B N 1
ATOM 1712 C CA . ALA B 1 78 ? -3.93 3.914 -0.637 1 98.88 78 ALA B CA 1
ATOM 1713 C C . ALA B 1 78 ? -4.93 4.344 0.431 1 98.88 78 ALA B C 1
ATOM 1715 O O . ALA B 1 78 ? -5.219 5.535 0.577 1 98.88 78 ALA B O 1
ATOM 1716 N N . TYR B 1 79 ? -5.43 3.373 1.133 1 98.88 79 TYR B N 1
ATOM 1717 C CA . TYR B 1 79 ? -6.176 3.557 2.373 1 98.88 79 TYR B CA 1
ATOM 1718 C C . TYR B 1 79 ? -5.266 3.408 3.586 1 98.88 79 TYR B C 1
ATOM 1720 O O . TYR B 1 79 ? -4.391 2.537 3.611 1 98.88 79 TYR B O 1
ATOM 1728 N N . ILE B 1 80 ? -5.48 4.238 4.555 1 98.69 80 ILE B N 1
ATOM 1729 C CA . ILE B 1 80 ? -4.762 4.137 5.816 1 98.69 80 ILE B CA 1
ATOM 1730 C C . ILE B 1 80 ? -5.754 4.133 6.977 1 98.69 80 ILE B C 1
ATOM 1732 O O . ILE B 1 80 ? -6.535 5.074 7.137 1 98.69 80 ILE B O 1
ATOM 1736 N N . ALA B 1 81 ? -5.68 3.125 7.789 1 97.69 81 ALA B N 1
ATOM 1737 C CA . ALA B 1 81 ? -6.559 3.008 8.953 1 97.69 81 ALA B CA 1
ATOM 1738 C C . ALA B 1 81 ? -5.988 3.775 10.148 1 97.69 81 ALA B C 1
ATOM 1740 O O . ALA B 1 81 ? -4.805 3.648 10.469 1 97.69 81 ALA B O 1
ATOM 1741 N N . LEU B 1 82 ? -6.848 4.539 10.781 1 96.81 82 LEU B N 1
ATOM 1742 C CA . LEU B 1 82 ? -6.457 5.301 11.961 1 96.81 82 LEU B CA 1
ATOM 1743 C C . LEU B 1 82 ? -7.285 4.883 13.172 1 96.81 82 LEU B C 1
ATOM 1745 O O . LEU B 1 82 ? -8.25 4.125 13.039 1 96.81 82 LEU B O 1
ATOM 1749 N N . GLY B 1 83 ? -6.812 5.359 14.258 1 93.38 83 GLY B N 1
ATOM 1750 C CA . GLY B 1 83 ? -7.566 5.156 15.492 1 93.38 83 GLY B CA 1
ATOM 1751 C C . GLY B 1 83 ? -8.914 5.859 15.484 1 93.38 83 GLY B C 1
ATOM 1752 O O . GLY B 1 83 ? -9.109 6.824 14.75 1 93.38 83 GLY B O 1
ATOM 1753 N N . THR B 1 84 ? -9.742 5.441 16.359 1 90.88 84 THR B N 1
ATOM 1754 C CA . THR B 1 84 ? -11.141 5.863 16.422 1 90.88 84 THR B CA 1
ATOM 1755 C C . THR B 1 84 ? -11.234 7.379 16.594 1 90.88 84 THR B C 1
ATOM 1757 O O . THR B 1 84 ? -11.961 8.047 15.852 1 90.88 84 THR B O 1
ATOM 1760 N N . GLU B 1 85 ? -10.461 7.957 17.484 1 92 85 GLU B N 1
ATOM 1761 C CA . GLU B 1 85 ? -10.531 9.391 17.766 1 92 85 GLU B CA 1
ATOM 1762 C C . GLU B 1 85 ? -9.656 10.18 16.781 1 92 85 GLU B C 1
ATOM 1764 O O . GLU B 1 85 ? -9.977 11.312 16.438 1 92 85 GLU B O 1
ATOM 1769 N N . GLN B 1 86 ? -8.664 9.508 16.344 1 95.19 86 GLN B N 1
ATOM 1770 C CA . GLN B 1 86 ? -7.609 10.219 15.617 1 95.19 86 GLN B CA 1
ATOM 1771 C C . GLN B 1 86 ? -8.047 10.531 14.188 1 95.19 86 GLN B C 1
ATOM 1773 O O . GLN B 1 86 ? -7.543 11.477 13.57 1 95.19 86 GLN B O 1
ATOM 1778 N N . LEU B 1 87 ? -9.047 9.766 13.711 1 96.69 87 LEU B N 1
ATOM 1779 C CA . LEU B 1 87 ? -9.516 10.039 12.359 1 96.69 87 LEU B CA 1
ATOM 1780 C C . LEU B 1 87 ? -10.109 11.445 12.266 1 96.69 87 LEU B C 1
ATOM 1782 O O . LEU B 1 87 ? -9.695 12.242 11.422 1 96.69 87 LEU B O 1
ATOM 1786 N N . ASP B 1 88 ? -11.031 11.766 13.133 1 96.5 88 ASP B N 1
ATOM 1787 C CA . ASP B 1 88 ? -11.68 13.078 13.102 1 96.5 88 ASP B CA 1
ATOM 1788 C C . ASP B 1 88 ? -10.703 14.18 13.5 1 96.5 88 ASP B C 1
ATOM 1790 O O . ASP B 1 88 ? -10.766 15.297 12.969 1 96.5 88 ASP B O 1
ATOM 1794 N N . MET B 1 89 ? -9.836 13.844 14.391 1 97.19 89 MET B N 1
ATOM 1795 C CA . MET B 1 89 ? -8.812 14.82 14.773 1 97.19 89 MET B CA 1
ATOM 1796 C C . MET B 1 89 ? -7.953 15.203 13.578 1 97.19 89 MET B C 1
ATOM 1798 O O . MET B 1 89 ? -7.668 16.375 13.367 1 97.19 89 MET B O 1
ATOM 1802 N N . MET B 1 90 ? -7.586 14.211 12.82 1 97.88 90 MET B N 1
ATOM 1803 C CA . MET B 1 90 ? -6.762 14.469 11.641 1 97.88 90 MET B CA 1
ATOM 1804 C C . MET B 1 90 ? -7.523 15.305 10.617 1 97.88 90 MET B C 1
ATOM 1806 O O . MET B 1 90 ? -6.973 16.25 10.055 1 97.88 90 MET B O 1
ATOM 1810 N N . TYR B 1 91 ? -8.734 14.945 10.406 1 98.19 91 TYR B N 1
ATOM 1811 C CA . TYR B 1 91 ? -9.547 15.688 9.453 1 98.19 91 TYR B CA 1
ATOM 1812 C C . TYR B 1 91 ? -9.625 17.156 9.844 1 98.19 91 TYR B C 1
ATOM 1814 O O . TYR B 1 91 ? -9.406 18.047 9.008 1 98.19 91 TYR B O 1
ATOM 1822 N N . ASN B 1 92 ? -9.906 17.406 11.039 1 97.88 92 ASN B N 1
ATOM 1823 C CA . ASN B 1 92 ? -10.055 18.766 11.516 1 97.88 92 ASN B CA 1
ATOM 1824 C C . ASN B 1 92 ? -8.75 19.547 11.406 1 97.88 92 ASN B C 1
ATOM 1826 O O . ASN B 1 92 ? -8.75 20.719 11.031 1 97.88 92 ASN B O 1
ATOM 1830 N N . THR B 1 93 ? -7.73 18.906 11.734 1 97.06 93 THR B N 1
ATOM 1831 C CA . THR B 1 93 ? -6.422 19.547 11.641 1 97.06 93 THR B CA 1
ATOM 1832 C C . THR B 1 93 ? -6.109 19.938 10.195 1 97.06 93 THR B C 1
ATOM 1834 O O . THR B 1 93 ? -5.68 21.062 9.938 1 97.06 93 THR B O 1
ATOM 1837 N N . ILE B 1 94 ? -6.352 19.016 9.281 1 97.88 94 ILE B N 1
ATOM 1838 C CA . ILE B 1 94 ? -6.066 19.266 7.875 1 97.88 94 ILE B CA 1
ATOM 1839 C C . ILE B 1 94 ? -6.984 20.375 7.352 1 97.88 94 ILE B C 1
ATOM 1841 O O . ILE B 1 94 ? -6.539 21.266 6.629 1 97.88 94 ILE B O 1
ATOM 1845 N N . LYS B 1 95 ? -8.195 20.266 7.703 1 97.69 95 LYS B N 1
ATOM 1846 C CA . LYS B 1 95 ? -9.18 21.266 7.266 1 97.69 95 LYS B CA 1
ATOM 1847 C C . LYS B 1 95 ? -8.766 22.672 7.695 1 97.69 95 LYS B C 1
ATOM 1849 O O . LYS B 1 95 ? -8.914 23.625 6.934 1 97.69 95 LYS B O 1
ATOM 1854 N N . PHE B 1 96 ? -8.219 22.781 8.812 1 96.69 96 PHE B N 1
ATOM 1855 C CA . PHE B 1 96 ? -7.805 24.062 9.359 1 96.69 96 PHE B CA 1
ATOM 1856 C C . PHE B 1 96 ? -6.52 24.547 8.695 1 96.69 96 PHE B C 1
ATOM 1858 O O . PHE B 1 96 ? -6.402 25.719 8.336 1 96.69 96 PHE B O 1
ATOM 1865 N N . GLN B 1 97 ? -5.637 23.688 8.469 1 96.56 97 GLN B N 1
ATOM 1866 C CA . GLN B 1 97 ? -4.305 24.062 8.023 1 96.56 97 GLN B CA 1
ATOM 1867 C C . GLN B 1 97 ? -4.246 24.188 6.5 1 96.56 97 GLN B C 1
ATOM 1869 O O . GLN B 1 97 ? -3.578 25.078 5.969 1 96.56 97 GLN B O 1
ATOM 1874 N N . ARG B 1 98 ? -4.844 23.203 5.797 1 97.19 98 ARG B N 1
ATOM 1875 C CA . ARG B 1 98 ? -4.746 23.109 4.344 1 97.19 98 ARG B CA 1
ATOM 1876 C C . ARG B 1 98 ? -5.992 22.469 3.748 1 97.19 98 ARG B C 1
ATOM 1878 O O . ARG B 1 98 ? -5.918 21.359 3.197 1 97.19 98 ARG B O 1
ATOM 1885 N N . SER B 1 99 ? -7.004 23.141 3.701 1 96.94 99 SER B N 1
ATOM 1886 C CA . SER B 1 99 ? -8.297 22.594 3.309 1 96.94 99 SER B CA 1
ATOM 1887 C C . SER B 1 99 ? -8.32 22.234 1.827 1 96.94 99 SER B C 1
ATOM 1889 O O . SER B 1 99 ? -9.102 21.391 1.398 1 96.94 99 SER B O 1
ATOM 1891 N N . ASN B 1 100 ? -7.469 22.812 1.095 1 97.88 100 ASN B N 1
ATOM 1892 C CA . ASN B 1 100 ? -7.496 22.641 -0.354 1 97.88 100 ASN B CA 1
ATOM 1893 C C . ASN B 1 100 ? -7.059 21.234 -0.765 1 97.88 100 ASN B C 1
ATOM 1895 O O . ASN B 1 100 ? -7.285 20.812 -1.9 1 97.88 100 ASN B O 1
ATOM 1899 N N . VAL B 1 101 ? -6.426 20.469 0.131 1 98.5 101 VAL B N 1
ATOM 1900 C CA . VAL B 1 101 ? -5.965 19.141 -0.221 1 98.5 101 VAL B CA 1
ATOM 1901 C C . VAL B 1 101 ? -7.102 18.125 -0.04 1 98.5 101 VAL B C 1
ATOM 1903 O O . VAL B 1 101 ? -7.008 16.984 -0.494 1 98.5 101 VAL B O 1
ATOM 1906 N N . ILE B 1 102 ? -8.172 18.547 0.639 1 98.69 102 ILE B N 1
ATOM 1907 C CA . ILE B 1 102 ? -9.273 17.625 0.92 1 98.69 102 ILE B CA 1
ATOM 1908 C C . ILE B 1 102 ? -10.086 17.391 -0.354 1 98.69 102 ILE B C 1
ATOM 1910 O O . ILE B 1 102 ? -10.586 18.328 -0.969 1 98.69 102 ILE B O 1
ATOM 1914 N N . GLN B 1 103 ? -10.172 16.172 -0.717 1 98.56 103 GLN B N 1
ATOM 1915 C CA . GLN B 1 103 ? -10.93 15.773 -1.898 1 98.56 103 GLN B CA 1
ATOM 1916 C C . GLN B 1 103 ? -12.328 15.289 -1.519 1 98.56 103 GLN B C 1
ATOM 1918 O O . GLN B 1 103 ? -13.281 15.477 -2.277 1 98.56 103 GLN B O 1
ATOM 1923 N N . GLU B 1 104 ? -12.422 14.57 -0.466 1 98.56 104 GLU B N 1
ATOM 1924 C CA . GLU B 1 104 ? -13.688 14.094 0.101 1 98.56 104 GLU B CA 1
ATOM 1925 C C . GLU B 1 104 ? -13.75 14.375 1.601 1 98.56 104 GLU B C 1
ATOM 1927 O O . GLU B 1 104 ? -12.867 13.961 2.355 1 98.56 104 GLU B O 1
ATOM 1932 N N . ALA B 1 105 ? -14.773 15.031 1.989 1 98.5 105 ALA B N 1
ATOM 1933 C CA . ALA B 1 105 ? -14.961 15.328 3.408 1 98.5 105 ALA B CA 1
ATOM 1934 C C . ALA B 1 105 ? -15.25 14.055 4.199 1 98.5 105 ALA B C 1
ATOM 1936 O O . ALA B 1 105 ? -15.648 13.039 3.625 1 98.5 105 ALA B O 1
ATOM 1937 N N . VAL B 1 106 ? -15.031 14.156 5.512 1 98.56 106 VAL B N 1
ATOM 1938 C CA . VAL B 1 106 ? -15.234 12.992 6.367 1 98.56 106 VAL B CA 1
ATOM 1939 C C . VAL B 1 106 ? -16.703 12.602 6.367 1 98.56 106 VAL B C 1
ATOM 1941 O O . VAL B 1 106 ? -17.578 13.469 6.453 1 98.56 106 VAL B O 1
ATOM 1944 N N . GLN B 1 107 ? -16.938 11.367 6.16 1 98.44 107 GLN B N 1
ATOM 1945 C CA . GLN B 1 107 ? -18.312 10.883 6.117 1 98.44 107 GLN B CA 1
ATOM 1946 C C . GLN B 1 107 ? -18.375 9.391 6.41 1 98.44 107 GLN B C 1
ATOM 1948 O O . GLN B 1 107 ? -17.375 8.68 6.301 1 98.44 107 GLN B O 1
ATOM 1953 N N . ASN B 1 108 ? -19.547 8.969 6.773 1 97.94 108 ASN B N 1
ATOM 1954 C CA . ASN B 1 108 ? -19.844 7.539 6.895 1 97.94 108 ASN B CA 1
ATOM 1955 C C . ASN B 1 108 ? -20.25 6.938 5.555 1 97.94 108 ASN B C 1
ATOM 1957 O O . ASN B 1 108 ? -21.094 7.496 4.844 1 97.94 108 ASN B O 1
ATOM 1961 N N . GLN B 1 109 ? -19.656 5.828 5.266 1 97.44 109 GLN B N 1
ATOM 1962 C CA . GLN B 1 109 ? -19.938 5.164 4 1 97.44 109 GLN B CA 1
ATOM 1963 C C . GLN B 1 109 ? -20.828 3.938 4.211 1 97.44 109 GLN B C 1
ATOM 1965 O O . GLN B 1 109 ? -20.766 3.303 5.266 1 97.44 109 GLN B O 1
ATOM 1970 N N . PRO B 1 110 ? -21.547 3.518 3.242 1 94.81 110 PRO B N 1
ATOM 1971 C CA . PRO B 1 110 ? -22.469 2.387 3.373 1 94.81 110 PRO B CA 1
ATOM 1972 C C . PRO B 1 110 ? -21.75 1.059 3.582 1 94.81 110 PRO B C 1
ATOM 1974 O O . PRO B 1 110 ? -22.359 0.081 4.02 1 94.81 110 PRO B O 1
ATOM 1977 N N . TRP B 1 111 ? -20.516 1.042 3.264 1 93.62 111 TRP B N 1
ATOM 1978 C CA . TRP B 1 111 ? -19.781 -0.212 3.396 1 93.62 111 TRP B CA 1
ATOM 1979 C C . TRP B 1 111 ? -19.141 -0.324 4.777 1 93.62 111 TRP B C 1
ATOM 1981 O O . TRP B 1 111 ? -18.344 -1.227 5.023 1 93.62 111 TRP B O 1
ATOM 1991 N N . GLY B 1 112 ? -19.344 0.689 5.664 1 94.5 112 GLY B N 1
ATOM 1992 C CA . GLY B 1 112 ? -19 0.496 7.066 1 94.5 112 GLY B CA 1
ATOM 1993 C C . GLY B 1 112 ? -17.781 1.288 7.5 1 94.5 112 GLY B C 1
ATOM 1994 O O . GLY B 1 112 ? -17.266 1.079 8.594 1 94.5 112 GLY B O 1
ATOM 1995 N N . TYR B 1 113 ? -17.312 2.236 6.676 1 96.88 113 TYR B N 1
ATOM 1996 C CA . TYR B 1 113 ? -16.172 3.064 7.039 1 96.88 113 TYR B CA 1
ATOM 1997 C C . TYR B 1 113 ? -16.609 4.496 7.336 1 96.88 113 TYR B C 1
ATOM 1999 O O . TYR B 1 113 ? -17.531 5.008 6.719 1 96.88 113 TYR B O 1
ATOM 2007 N N . ARG B 1 114 ? -16.031 5.086 8.281 1 97.62 114 ARG B N 1
ATOM 2008 C CA . ARG B 1 114 ? -15.875 6.535 8.305 1 97.62 114 ARG B CA 1
ATOM 2009 C C . ARG B 1 114 ? -14.555 6.957 7.676 1 97.62 114 ARG B C 1
ATOM 2011 O O . ARG B 1 114 ? -13.492 6.441 8.039 1 97.62 114 ARG B O 1
ATOM 2018 N N . GLN B 1 115 ? -14.656 7.844 6.711 1 98.69 115 GLN B N 1
ATOM 2019 C CA . GLN B 1 115 ? -13.43 8.078 5.961 1 98.69 115 GLN B CA 1
ATOM 2020 C C . GLN B 1 115 ? -13.422 9.477 5.348 1 98.69 115 GLN B C 1
ATOM 2022 O O . GLN B 1 115 ? -14.469 10.117 5.23 1 98.69 115 GLN B O 1
ATOM 2027 N N . PHE B 1 116 ? -12.266 9.969 4.965 1 98.81 116 PHE B N 1
ATOM 2028 C CA . PHE B 1 116 ? -12.055 11.141 4.121 1 98.81 116 PHE B CA 1
ATOM 2029 C C . PHE B 1 116 ? -10.836 10.945 3.227 1 98.81 116 PHE B C 1
ATOM 2031 O O . PHE B 1 116 ? -10.023 10.047 3.457 1 98.81 116 PHE B O 1
ATOM 2038 N N . ALA B 1 117 ? -10.742 11.727 2.188 1 98.88 117 ALA B N 1
ATOM 2039 C CA . ALA B 1 117 ? -9.641 11.578 1.238 1 98.88 117 ALA B CA 1
ATOM 2040 C C . ALA B 1 117 ? -8.961 12.914 0.97 1 98.88 117 ALA B C 1
ATOM 2042 O O . ALA B 1 117 ? -9.625 13.953 0.894 1 98.88 117 ALA B O 1
ATOM 2043 N N . ILE B 1 118 ? -7.668 12.836 0.828 1 98.88 118 ILE B N 1
ATOM 2044 C CA . ILE B 1 118 ? -6.887 14.016 0.454 1 98.88 118 ILE B CA 1
ATOM 2045 C C . ILE B 1 118 ? -6.012 13.688 -0.754 1 98.88 118 ILE B C 1
ATOM 2047 O O . ILE B 1 118 ? -5.805 12.516 -1.08 1 98.88 118 ILE B O 1
ATOM 2051 N N . LYS B 1 119 ? -5.516 14.695 -1.4 1 98.69 119 LYS B N 1
ATOM 2052 C CA . LYS B 1 119 ? -4.547 14.578 -2.486 1 98.69 119 LYS B CA 1
ATOM 2053 C C . LYS B 1 119 ? -3.221 15.234 -2.113 1 98.69 119 LYS B C 1
ATOM 2055 O O . LYS B 1 119 ? -3.203 16.328 -1.541 1 98.69 119 LYS B O 1
ATOM 2060 N N . ASP B 1 120 ? -2.174 14.539 -2.432 1 98.5 120 ASP B N 1
ATOM 2061 C CA . ASP B 1 120 ? -0.858 15.125 -2.207 1 98.5 120 ASP B CA 1
ATOM 2062 C C . ASP B 1 120 ? -0.439 16 -3.391 1 98.5 120 ASP B C 1
ATOM 2064 O O . ASP B 1 120 ? -1.176 16.125 -4.371 1 98.5 120 ASP B O 1
ATOM 2068 N N . PRO B 1 121 ? 0.687 16.656 -3.414 1 97.25 121 PRO B N 1
ATOM 2069 C CA . PRO B 1 121 ? 1.077 17.625 -4.445 1 97.25 121 PRO B CA 1
ATOM 2070 C C . PRO B 1 121 ? 1.193 16.984 -5.828 1 97.25 121 PRO B C 1
ATOM 2072 O O . PRO B 1 121 ? 1.071 17.688 -6.84 1 97.25 121 PRO B O 1
ATOM 2075 N N . ASP B 1 122 ? 1.408 15.68 -5.883 1 97.31 122 ASP B N 1
ATOM 2076 C CA . ASP B 1 122 ? 1.602 15.016 -7.164 1 97.31 122 ASP B CA 1
ATOM 2077 C C . ASP B 1 122 ? 0.328 14.297 -7.609 1 97.31 122 ASP B C 1
ATOM 2079 O O . ASP B 1 122 ? 0.339 13.555 -8.586 1 97.31 122 ASP B O 1
ATOM 2083 N N . GLY B 1 123 ? -0.703 14.383 -6.809 1 97.19 123 GLY B N 1
ATOM 2084 C CA . GLY B 1 123 ? -1.992 13.852 -7.219 1 97.19 123 GLY B CA 1
ATOM 2085 C C . GLY B 1 123 ? -2.281 12.484 -6.633 1 97.19 123 GLY B C 1
ATOM 2086 O O . GLY B 1 123 ? -3.322 11.883 -6.914 1 97.19 123 GLY B O 1
ATOM 2087 N N . ASN B 1 124 ? -1.394 11.953 -5.863 1 98.31 124 ASN B N 1
ATOM 2088 C CA . ASN B 1 124 ? -1.691 10.719 -5.145 1 98.31 124 ASN B CA 1
ATOM 2089 C C . ASN B 1 124 ? -2.816 10.922 -4.133 1 98.31 124 ASN B C 1
ATOM 2091 O O . ASN B 1 124 ? -2.902 11.969 -3.494 1 98.31 124 ASN B O 1
ATOM 2095 N N . THR B 1 125 ? -3.596 9.883 -3.967 1 98.69 125 THR B N 1
ATOM 2096 C CA . THR B 1 125 ? -4.738 9.992 -3.064 1 98.69 125 THR B CA 1
ATOM 2097 C C . THR B 1 125 ? -4.523 9.133 -1.82 1 98.69 125 THR B C 1
ATOM 2099 O O . THR B 1 125 ? -4.168 7.957 -1.924 1 98.69 125 THR B O 1
ATOM 2102 N N . LEU B 1 126 ? -4.703 9.695 -0.676 1 98.88 126 LEU B N 1
ATOM 2103 C CA . LEU B 1 126 ? -4.785 8.977 0.591 1 98.88 126 LEU B CA 1
ATOM 2104 C C . LEU B 1 126 ? -6.203 9.016 1.15 1 98.88 126 LEU B C 1
ATOM 2106 O O . LEU B 1 126 ? -6.781 10.094 1.311 1 98.88 126 LEU B O 1
ATOM 2110 N N . THR B 1 127 ? -6.734 7.918 1.405 1 98.94 127 THR B N 1
ATOM 2111 C CA . THR B 1 127 ? -7.996 7.801 2.127 1 98.94 127 THR B CA 1
ATOM 2112 C C . THR B 1 127 ? -7.762 7.309 3.553 1 98.94 127 THR B C 1
ATOM 2114 O O . THR B 1 127 ? -7.297 6.188 3.758 1 98.94 127 THR B O 1
ATOM 2117 N N . PHE B 1 128 ? -8.039 8.18 4.465 1 98.75 128 PHE B N 1
ATOM 2118 C CA . PHE B 1 128 ? -7.969 7.797 5.871 1 98.75 128 PHE B CA 1
ATOM 2119 C C . PHE B 1 128 ? -9.312 7.273 6.355 1 98.75 128 PHE B C 1
ATOM 2121 O O . PHE B 1 128 ? -10.359 7.848 6.039 1 98.75 128 PHE B O 1
ATOM 2128 N N . PHE B 1 129 ? -9.234 6.16 7.184 1 98.31 129 PHE B N 1
ATOM 2129 C CA . PHE B 1 129 ? -10.523 5.594 7.551 1 98.31 129 PHE B CA 1
ATOM 2130 C C . PHE B 1 129 ? -10.445 4.879 8.891 1 98.31 129 PHE B C 1
ATOM 2132 O O . PHE B 1 129 ? -9.352 4.637 9.406 1 98.31 129 PHE B O 1
ATOM 2139 N N . LYS B 1 130 ? -11.602 4.598 9.445 1 97.12 130 LYS B N 1
ATOM 2140 C CA . LYS B 1 130 ? -11.828 3.674 10.555 1 97.12 130 LYS B CA 1
ATOM 2141 C C . LYS B 1 130 ? -13.117 2.883 10.352 1 97.12 130 LYS B C 1
ATOM 2143 O O . LYS B 1 130 ? -14 3.303 9.602 1 97.12 130 LYS B O 1
ATOM 2148 N N . PHE B 1 131 ? -13.164 1.757 11.008 1 95.75 131 PHE B N 1
ATOM 2149 C CA . PHE B 1 131 ? -14.398 0.985 10.977 1 95.75 131 PHE B CA 1
ATOM 2150 C C . PHE B 1 131 ? -15.469 1.641 11.844 1 95.75 131 PHE B C 1
ATOM 2152 O O . PHE B 1 131 ? -15.18 2.121 12.938 1 95.75 131 PHE B O 1
ATOM 2159 N N . LEU B 1 132 ? -16.703 1.644 11.344 1 94 132 LEU B N 1
ATOM 2160 C CA . LEU B 1 132 ? -17.828 2.205 12.094 1 94 132 LEU B CA 1
ATOM 2161 C C . LEU B 1 132 ? -18.219 1.287 13.25 1 94 132 LEU B C 1
ATOM 2163 O O . LEU B 1 132 ? -18.594 1.76 14.32 1 94 132 LEU B O 1
ATOM 2167 N N . GLU B 1 133 ? -18.25 0.031 12.945 1 85.31 133 GLU B N 1
ATOM 2168 C CA . GLU B 1 133 ? -18.703 -0.926 13.953 1 85.31 133 GLU B CA 1
ATOM 2169 C C . GLU B 1 133 ? -17.547 -1.771 14.477 1 85.31 133 GLU B C 1
ATOM 2171 O O . GLU B 1 133 ? -17.375 -2.924 14.07 1 85.31 133 GLU B O 1
ATOM 2176 N N . GLY B 1 134 ? -16.594 -1.286 15.258 1 74.56 134 GLY B N 1
ATOM 2177 C CA . GLY B 1 134 ? -15.555 -2.029 15.938 1 74.56 134 GLY B CA 1
ATOM 2178 C C . GLY B 1 134 ? -14.445 -2.496 15.008 1 74.56 134 GLY B C 1
ATOM 2179 O O . GLY B 1 134 ? -14.492 -2.23 13.805 1 74.56 134 GLY B O 1
ATOM 2180 N N . GLY B 1 135 ? -13.297 -3.109 15.562 1 69.12 135 GLY B N 1
ATOM 2181 C CA . GLY B 1 135 ? -12.18 -3.686 14.828 1 69.12 135 GLY B CA 1
ATOM 2182 C C . GLY B 1 135 ? -11 -2.736 14.703 1 69.12 135 GLY B C 1
ATOM 2183 O O . GLY B 1 135 ? -9.945 -3.115 14.188 1 69.12 135 GLY B O 1
ATOM 2184 N N . ASN B 1 136 ? -11.383 -1.505 15.117 1 70.06 136 ASN B N 1
ATOM 2185 C CA . ASN B 1 136 ? -10.266 -0.571 15.094 1 70.06 136 ASN B CA 1
ATOM 2186 C C . ASN B 1 136 ? -9.32 -0.799 16.266 1 70.06 136 ASN B C 1
ATOM 2188 O O . ASN B 1 136 ? -9.758 -1.162 17.359 1 70.06 136 ASN B O 1
ATOM 2192 N N . PRO B 1 137 ? -8.055 -0.915 15.875 1 61.91 137 PRO B N 1
ATOM 2193 C CA . PRO B 1 137 ? -7.199 -0.973 17.062 1 61.91 137 PRO B CA 1
ATOM 2194 C C . PRO B 1 137 ? -7.383 0.234 17.984 1 61.91 137 PRO B C 1
ATOM 2196 O O . PRO B 1 137 ? -7.684 1.333 17.5 1 61.91 137 PRO B O 1
ATOM 2199 N N . GLY B 1 138 ? -7.207 0.056 19.359 1 53.84 138 GLY B N 1
ATOM 2200 C CA . GLY B 1 138 ? -7.262 1.072 20.406 1 53.84 138 GLY B CA 1
ATOM 2201 C C . GLY B 1 138 ? -8.539 1.022 21.219 1 53.84 138 GLY B C 1
ATOM 2202 O O . GLY B 1 138 ? -9.445 0.24 20.922 1 53.84 138 GLY B O 1
ATOM 2203 N N . LYS B 1 139 ? -8.422 1.324 22.438 1 48.09 139 LYS B N 1
ATOM 2204 C CA . LYS B 1 139 ? -9.547 1.321 23.359 1 48.09 139 LYS B CA 1
ATOM 2205 C C . LYS B 1 139 ? -10.664 2.232 22.859 1 48.09 139 LYS B C 1
ATOM 2207 O O . LYS B 1 139 ? -10.414 3.367 22.453 1 48.09 139 LYS B O 1
ATOM 2212 N N . GLU B 1 140 ? -11.797 1.671 22.156 1 40.78 140 GLU B N 1
ATOM 2213 C CA . GLU B 1 140 ? -12.992 2.502 22.062 1 40.78 140 GLU B CA 1
ATOM 2214 C C . GLU B 1 140 ? -13.359 3.086 23.422 1 40.78 140 GLU B C 1
ATOM 2216 O O . GLU B 1 140 ? -13.086 2.482 24.469 1 40.78 140 GLU B O 1
#

Sequence (280 aa):
MAAPIGSAWKIIPTFESQSIQKTIEFYVDFLGFELGGVKPEDGHPSEYTFCSVFAGDRAAANIYFFKSKDDSIKPSSAYIALGTEQLDMMYNTIKFQRSNVIQEAVQNQPWGYRQFAIKDPDGNTLTFFKFLEGGNPGKEMAAPIGSAWKIIPTFESQSIQKTIEFYVDFLGFELGGVKPEDGHPSEYTFCSVFAGDRAAANIYFFKSKDDSIKPSSAYIALGTEQLDMMYNTIKFQRSNVIQEAVQNQPWGYRQFAIKDPDGNTLTFFKFLEGGNPGKE

Solvent-accessible surface area (backbone atoms only — not comparable to full-atom values): 14573 Å² total; per-residue (Å²): 127,81,48,41,44,49,46,19,65,34,47,29,36,48,35,55,26,91,44,42,50,58,49,46,48,48,43,33,70,66,55,45,34,41,79,71,46,52,30,55,77,87,50,58,60,90,60,32,45,29,37,32,38,27,24,24,70,92,45,30,25,35,40,37,36,35,46,45,90,55,101,59,74,68,59,36,41,33,37,35,32,28,21,78,69,31,46,60,50,40,50,52,51,40,50,71,75,49,46,84,36,54,74,37,72,75,42,78,44,96,88,44,34,35,32,29,29,34,42,49,99,64,55,30,35,44,31,42,29,31,54,67,81,62,88,44,66,68,88,126,130,82,47,44,43,51,45,18,64,33,46,30,36,47,36,54,26,89,44,43,50,59,47,44,48,47,42,34,71,66,55,45,34,43,79,73,47,52,30,56,77,86,51,59,59,91,61,32,44,29,36,32,38,28,23,22,69,91,45,30,24,36,40,39,36,35,45,45,90,54,100,60,73,69,59,38,41,34,38,35,34,28,20,79,69,30,46,59,52,41,50,53,51,40,51,71,75,50,47,85,35,55,74,37,73,76,42,80,46,96,89,41,34,35,33,31,29,34,41,51,99,64,56,29,36,44,32,42,30,33,53,66,82,62,89,45,67,69,88,126

Secondary structure (DSSP, 8-state):
---GGGG--EEEEEEEES-HHHHHIIIIIIT-PEEEEEESTTS-GGG--EEEEEESGGGSEEEEEEE-SSS-----EEEEE--HHHHHHHHHHHHHHHGGGEEEEEEE-TTSEEEEEEE-TTS-EEEEEEESSS--SS--/---GGGG--EEEEEEEES-HHHHHIIIIIIT-PEEEEEESTTS-GGG--EEEEEESGGGSEEEEEEE-SSS-----EEEEE--HHHHHHHHHHHHHHHGGGEEEEEEE-TTSEEEEEEE-TTS-EEEEEEESSS--SS--

Radius of gyration: 18.46 Å; Cα contacts (8 Å, |Δi|>4): 647; chains: 2; bounding box: 48×51×44 Å

InterPro domains:
  IPR004360 Glyoxalase/fosfomycin resistance/dioxygenase domain [PF00903] (19-127)
  IPR029068 Glyoxalase/Bleomycin resistance protein/Dihydroxybiphenyl dioxygenase [G3DSA:3.10.180.10] (7-133)
  IPR029068 Glyoxalase/Bleomycin resistance protein/Dihydroxybiphenyl dioxygenase [SSF54593] (13-130)
  IPR037523 Vicinal oxygen chelate (VOC), core domain [PS51819] (8-131)

Organism: NCBI:txid56646

Foldseek 3Di:
DPDPCVVDDDDEEEFEDQFVLLVCCCVCVPQNWAWPAWPPRPDDSRPTQKTKTADDDVRNDIYIYGYDPDPATDAEEDEDEDAPVVQVVSQVSCCVPPVPQWPAHFDADPVFWGWTWGAGPRGHIYIYIYGNPDPRPDDD/DPDPCVVDDDDEEEFEDQFVLLVCCCVCVPQNWAWPAWPPRPDDSRPTQKTKTADDDVRNDIYIYGYDPDPATDAEEDEDEDAPVVQVVSQVSCCVPPVPQWPAHFDADPVFWGWTWGAGPNGHIYIYIYGNPDPRPDDD

pLDDT: mean 93.98, std 10.34, range [40.28, 98.94]